Protein 4BFC (pdb70)

Foldseek 3Di:
DVVLLVVLVVQCVVQVLPQAAEEEEEQADPPLLLFQCLLCVVVCVVPLSYAYEYHHNDLVCLVVSVVSCVVSVFAEDEVVVVDGQHSRHRYYYDNDPDNRLNSLLNHQAYEWYLAQDVVGATDDPLSSLVSLHAYEYEHRNNVCVVVVVLLVVLLQHHYDPGSNRVNVVSVVSVVCVPVSVVNSVSSVVSVPD

Radius of gyration: 15.36 Å; Cα contacts (8 Å, |Δi|>4): 371; chains: 1; bounding box: 33×44×35 Å

Sequence (193 aa):
HMAFIKQAAQLHQQWYLENNRQQVVTIASTHAPEEQQILEALAPYLNSDRRKLVCIVVPRHPERFDEVFEICQNLNLITHRRSMMGQSIHASTQVYLADSMGELWLWYALSQQVCFVGGSLNEPGGGHNILEPMMVLNVPTVVGPRYFNFQTIVDEFIDENAVLIAQDAQQVVDDIWLACLAEPEATEQLVAQAHKVLQR

Structure (mmCIF, N/CA/C/O backbone):
data_4BFC
#
_entry.id   4BFC
#
_cell.length_a   110.370
_cell.length_b   110.370
_cell.length_c   70.340
_cell.angle_alpha   90.00
_cell.angle_beta   90.00
_cell.angle_gamma   120.00
#
_symmetry.space_group_name_H-M   'H 3'
#
loop_
_entity.id
_entity.type
_entity.pdbx_description
1 polymer '3-DEOXY-D-MANNO-OCTULOSONIC-ACID TRANSFERASE'
2 non-polymer 'SULFATE ION'
3 non-polymer BETA-MERCAPTOETHANOL
4 water water
#
loop_
_atom_site.group_PDB
_atom_site.id
_atom_site.type_symbol
_atom_site.label_atom_id
_atom_site.label_alt_id
_atom_site.label_comp_id
_atom_site.label_asym_id
_atom_site.label_entity_id
_atom_site.label_seq_id
_atom_site.pdbx_PDB_ins_code
_atom_site.Cartn_x
_atom_site.Cartn_y
_atom_site.Cartn_z
_atom_site.occupancy
_atom_site.B_iso_or_equiv
_atom_site.auth_seq_id
_atom_site.auth_comp_id
_atom_site.auth_asym_id
_atom_site.auth_atom_id
_atom_site.pdbx_PDB_model_num
ATOM 1 N N . HIS A 1 23 ? -13.093 -10.294 -5.085 1.00 57.80 218 HIS A N 1
ATOM 2 C CA . HIS A 1 23 ? -13.880 -10.748 -6.264 1.00 59.29 218 HIS A CA 1
ATOM 3 C C . HIS A 1 23 ? -15.312 -11.036 -5.855 1.00 61.67 218 HIS A C 1
ATOM 4 O O . HIS A 1 23 ? -16.252 -10.479 -6.444 1.00 63.91 218 HIS A O 1
ATOM 6 N N . MET A 1 24 ? -15.470 -11.914 -4.860 1.00 61.34 219 MET A N 1
ATOM 7 C CA . MET A 1 24 ? -16.789 -12.289 -4.341 1.00 57.83 219 MET A CA 1
ATOM 8 C C . MET A 1 24 ? -17.461 -11.130 -3.588 1.00 55.60 219 MET A C 1
ATOM 9 O O . MET A 1 24 ? -18.705 -11.036 -3.544 1.00 52.00 219 MET A O 1
ATOM 11 N N . ALA A 1 25 ? -16.630 -10.240 -3.034 1.00 51.82 220 ALA A N 1
ATOM 12 C CA . ALA A 1 25 ? -17.094 -8.992 -2.413 1.00 50.06 220 ALA A CA 1
ATOM 13 C C . ALA A 1 25 ? -17.841 -8.129 -3.433 1.00 48.57 220 ALA A C 1
ATOM 14 O O . ALA A 1 25 ? -18.808 -7.455 -3.087 1.00 42.96 220 ALA A O 1
ATOM 16 N N . PHE A 1 26 ? -17.386 -8.175 -4.687 1.00 49.09 221 PHE A N 1
ATOM 17 C CA . PHE A 1 26 ? -17.996 -7.412 -5.788 1.00 48.34 221 PHE A CA 1
ATOM 18 C C . PHE A 1 26 ? -19.374 -7.964 -6.162 1.00 48.49 221 PHE A C 1
ATOM 19 O O . PHE A 1 26 ? -20.312 -7.206 -6.463 1.00 39.54 221 PHE A O 1
ATOM 27 N N . ILE A 1 27 ? -19.485 -9.289 -6.126 1.00 46.01 222 ILE A N 1
ATOM 28 C CA . ILE A 1 27 ? -20.750 -9.988 -6.345 1.00 50.09 222 ILE A CA 1
ATOM 29 C C . ILE A 1 27 ? -21.837 -9.548 -5.339 1.00 49.33 222 ILE A C 1
ATOM 30 O O . ILE A 1 27 ? -22.963 -9.270 -5.746 1.00 47.69 222 ILE A O 1
ATOM 35 N N . LYS A 1 28 ? -21.506 -9.448 -4.052 1.00 46.67 223 LYS A N 1
ATOM 36 C CA . LYS A 1 28 ? -22.490 -9.007 -3.053 1.00 45.66 223 LYS A CA 1
ATOM 37 C C . LYS A 1 28 ? -22.719 -7.482 -3.047 1.00 42.53 223 LYS A C 1
ATOM 38 O O . LYS A 1 28 ? -23.811 -6.978 -2.694 1.00 41.44 223 LYS A O 1
ATOM 44 N N . GLN A 1 29 ? -21.698 -6.720 -3.408 1.00 40.83 224 GLN A N 1
ATOM 45 C CA . GLN A 1 29 ? -21.935 -5.303 -3.578 1.00 36.16 224 GLN A CA 1
ATOM 46 C C . GLN A 1 29 ? -22.909 -5.088 -4.758 1.00 33.17 224 GLN A C 1
ATOM 47 O O . GLN A 1 29 ? -23.755 -4.199 -4.715 1.00 32.66 224 GLN A O 1
ATOM 53 N N . ALA A 1 30 ? -22.762 -5.890 -5.815 1.00 35.03 225 ALA A N 1
ATOM 54 C CA . ALA A 1 30 ? -23.657 -5.829 -6.978 1.00 33.18 225 ALA A CA 1
ATOM 55 C C . ALA A 1 30 ? -25.117 -6.107 -6.587 1.00 33.92 225 ALA A C 1
ATOM 56 O O . ALA A 1 30 ? -26.036 -5.467 -7.101 1.00 33.63 225 ALA A O 1
ATOM 58 N N . ALA A 1 31 ? -25.321 -7.082 -5.699 1.00 37.83 226 ALA A N 1
ATOM 59 C CA . ALA A 1 31 ? -26.649 -7.342 -5.152 1.00 38.59 226 ALA A CA 1
ATOM 60 C C . ALA A 1 31 ? -27.219 -6.139 -4.370 1.00 40.21 226 ALA A C 1
ATOM 61 O O . ALA A 1 31 ? -28.399 -5.811 -4.531 1.00 40.69 226 ALA A O 1
ATOM 63 N N . GLN A 1 32 ? -26.391 -5.438 -3.597 1.00 41.49 227 GLN A N 1
ATOM 64 C CA . GLN A 1 32 ? -26.826 -4.233 -2.872 1.00 39.61 227 GLN A CA 1
ATOM 65 C C . GLN A 1 32 ? -27.226 -3.119 -3.833 1.00 41.35 227 GLN A C 1
ATOM 66 O O . GLN A 1 32 ? -28.248 -2.434 -3.635 1.00 39.56 227 GLN A O 1
ATOM 72 N N . LEU A 1 33 ? -26.434 -2.941 -4.888 1.00 32.05 228 LEU A N 1
ATOM 73 C CA . LEU A 1 33 ? -26.670 -1.858 -5.817 1.00 28.35 228 LEU A CA 1
ATOM 74 C C . LEU A 1 33 ? -27.846 -2.169 -6.757 1.00 26.06 228 LEU A C 1
ATOM 75 O O . LEU A 1 33 ? -28.553 -1.254 -7.158 1.00 28.41 228 LEU A O 1
ATOM 80 N N . HIS A 1 34 ? -27.999 -3.423 -7.135 1.00 26.68 229 HIS A N 1
ATOM 81 C CA . HIS A 1 34 ? -29.143 -3.862 -7.942 1.00 28.73 229 HIS A CA 1
ATOM 82 C C . HIS A 1 34 ? -30.430 -3.465 -7.258 1.00 32.34 229 HIS A C 1
ATOM 83 O O . HIS A 1 34 ?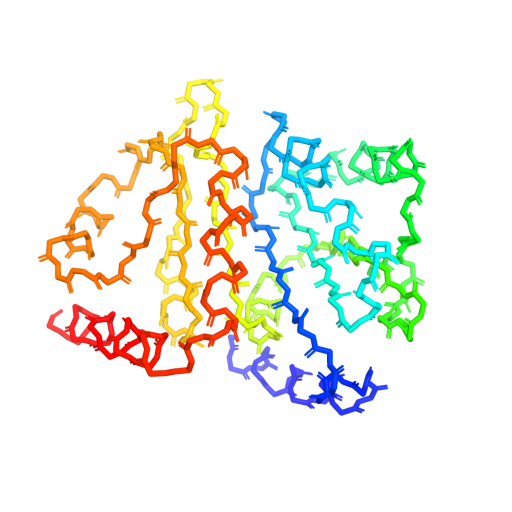 -31.403 -3.038 -7.914 1.00 31.36 229 HIS A O 1
ATOM 90 N N . GLN A 1 35 ? -30.444 -3.629 -5.941 1.00 35.46 230 GLN A N 1
ATOM 91 C CA . GLN A 1 35 ? -31.601 -3.220 -5.127 1.00 41.14 230 GLN A CA 1
ATOM 92 C C . GLN A 1 35 ? -31.754 -1.688 -4.974 1.00 40.56 230 GLN A C 1
ATOM 93 O O . GLN A 1 35 ? -32.831 -1.142 -5.222 1.00 34.31 230 GLN A O 1
ATOM 99 N N . GLN A 1 36 ? -30.693 -0.990 -4.552 1.00 36.73 231 GLN A N 1
ATOM 100 C CA . GLN A 1 36 ? -30.769 0.461 -4.323 1.00 39.65 231 GLN A CA 1
ATOM 101 C C . GLN A 1 36 ? -30.972 1.311 -5.554 1.00 36.93 231 GLN A C 1
ATOM 102 O O . GLN A 1 36 ? -31.402 2.465 -5.458 1.00 40.36 231 GLN A O 1
ATOM 108 N N . TRP A 1 37 ? -30.571 0.775 -6.713 1.00 31.05 232 TRP A N 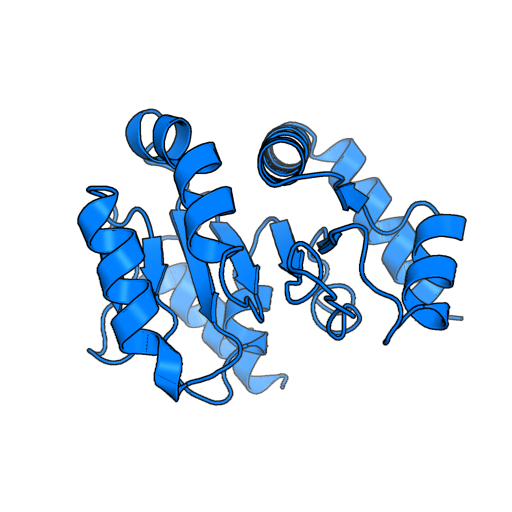1
ATOM 109 C CA . TRP A 1 37 ? -30.687 1.509 -7.934 1.00 26.11 232 TRP A CA 1
ATOM 110 C C . TRP A 1 37 ? -31.879 1.024 -8.731 1.00 24.18 232 TRP A C 1
ATOM 111 O O . TRP A 1 37 ? -32.096 1.515 -9.842 1.00 25.68 232 TRP A O 1
ATOM 122 N N . TYR A 1 38 ? -32.686 0.120 -8.137 1.00 24.58 233 TYR A N 1
ATOM 123 C CA . TYR A 1 38 ? -33.911 -0.401 -8.759 1.00 25.46 233 TYR A CA 1
ATOM 124 C C . TYR A 1 38 ? -33.634 -0.925 -10.200 1.00 26.23 233 TYR A C 1
ATOM 125 O O . TYR A 1 38 ? -34.336 -0.605 -11.156 1.00 29.38 233 TYR A O 1
ATOM 134 N N . LEU A 1 39 ? -32.582 -1.733 -10.353 1.00 24.01 234 LEU A N 1
ATOM 135 C CA . LEU A 1 39 ? -32.207 -2.225 -11.683 1.00 25.82 234 LEU A CA 1
ATOM 136 C C . LEU A 1 39 ? -33.074 -3.380 -12.184 1.00 28.70 234 LEU A C 1
ATOM 137 O O . LEU A 1 39 ? -32.897 -3.802 -13.331 1.00 29.06 234 LEU A O 1
ATOM 142 N N . GLU A 1 40 ? -33.998 -3.866 -11.346 1.00 29.63 235 GLU A N 1
ATOM 143 C CA . GLU A 1 40 ? -34.871 -5.005 -11.704 1.00 31.66 235 GLU A CA 1
ATOM 144 C C . GLU A 1 40 ? -35.635 -4.708 -13.006 1.00 30.76 235 GLU A C 1
ATOM 145 O O . GLU A 1 40 ? -35.788 -5.584 -13.855 1.00 39.08 235 GLU A O 1
ATOM 151 N N . ASN A 1 41 ? -36.030 -3.448 -13.215 1.00 29.80 236 ASN A N 1
ATOM 152 C CA A ASN A 1 41 ? -36.715 -3.109 -14.463 0.50 31.79 236 ASN A CA 1
ATOM 153 C CA B ASN A 1 41 ? -36.732 -3.069 -14.429 0.50 32.58 236 ASN A CA 1
ATOM 154 C C . ASN A 1 41 ? -35.877 -2.242 -15.399 1.00 32.33 236 ASN A C 1
ATOM 155 O O . ASN A 1 41 ? -36.405 -1.400 -16.151 1.00 37.71 236 ASN A O 1
ATOM 164 N N . ARG A 1 42 ? -34.552 -2.428 -15.359 1.00 23.59 237 ARG A N 1
ATOM 165 C CA . ARG A 1 42 ? -33.703 -1.821 -16.343 1.00 24.15 237 ARG A CA 1
ATOM 166 C C . ARG A 1 42 ? -33.042 -2.994 -17.092 1.00 20.37 237 ARG A C 1
ATOM 167 O O . ARG A 1 42 ? -32.948 -4.145 -16.542 1.00 23.57 237 ARG A O 1
ATOM 175 N N . GLN A 1 43 ? -32.688 -2.718 -18.331 1.00 19.96 238 GLN A N 1
ATOM 176 C CA A GLN A 1 43 ? -31.829 -3.652 -19.100 0.70 18.16 238 GLN A CA 1
ATOM 177 C CA B GLN A 1 43 ? -31.850 -3.607 -19.145 0.30 19.72 238 GLN A CA 1
ATOM 178 C C . GLN A 1 43 ? -30.443 -3.007 -19.192 1.00 19.11 238 GLN A C 1
ATOM 179 O O . GLN A 1 43 ? -30.265 -1.996 -19.865 1.00 20.25 238 GLN A O 1
ATOM 190 N N . VAL A 1 44 ? -29.494 -3.645 -18.480 1.00 21.14 239 VAL A N 1
ATOM 191 C CA . VAL A 1 44 ? -28.131 -3.073 -18.358 1.00 18.57 239 VAL A CA 1
ATOM 192 C C . VAL A 1 44 ? -27.198 -3.697 -19.408 1.00 18.06 239 VAL A C 1
ATOM 193 O O . VAL A 1 44 ? -27.022 -4.955 -19.411 1.00 19.08 239 VAL A O 1
ATOM 197 N N . VAL A 1 45 ? -26.693 -2.834 -20.288 1.00 16.76 240 VAL A N 1
ATOM 198 C CA . VAL A 1 45 ? -25.740 -3.255 -21.345 1.00 18.33 240 VAL A CA 1
ATOM 199 C C . VAL A 1 45 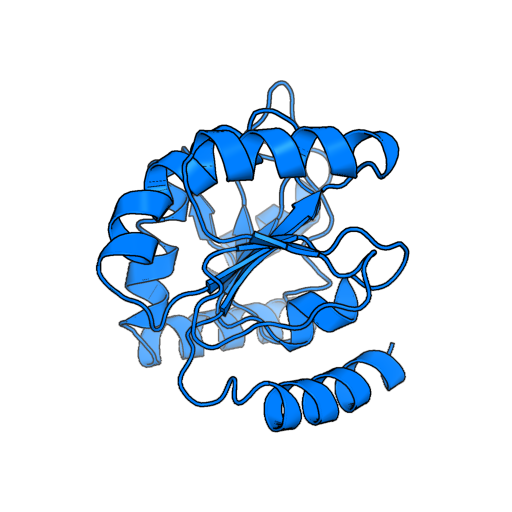? -24.401 -2.588 -21.017 1.00 17.24 240 VAL A C 1
ATOM 200 O O . VAL A 1 45 ? -24.396 -1.365 -20.744 1.00 20.27 240 VAL A O 1
ATOM 204 N N . THR A 1 46 ? -23.315 -3.353 -21.135 1.00 17.79 241 THR A N 1
ATOM 205 C CA . THR A 1 46 ? -22.031 -2.771 -20.672 1.00 18.52 241 THR A CA 1
ATOM 206 C C . THR A 1 46 ? -20.958 -2.798 -21.769 1.00 17.38 241 THR A C 1
ATOM 207 O O . THR A 1 46 ? -20.761 -3.885 -22.430 1.00 18.75 241 THR A O 1
ATOM 211 N N . ILE A 1 47 ? -20.238 -1.708 -22.003 1.00 16.43 242 ILE A N 1
ATOM 212 C CA . ILE A 1 47 ? -19.090 -1.744 -22.860 1.00 15.53 242 ILE A CA 1
ATOM 213 C C . ILE A 1 47 ? -17.857 -1.610 -21.933 1.00 16.08 242 ILE A C 1
ATOM 214 O O . ILE A 1 47 ? -17.728 -0.636 -21.191 1.00 17.96 242 ILE A O 1
ATOM 219 N N . ALA A 1 48 ? -17.042 -2.633 -21.976 1.00 16.48 243 ALA A N 1
ATOM 220 C CA . ALA A 1 48 ? -15.995 -2.830 -20.939 1.00 16.34 243 ALA A CA 1
ATOM 221 C C . ALA A 1 48 ? -14.635 -2.812 -21.547 1.00 17.37 243 ALA A C 1
ATOM 222 O O . ALA A 1 48 ? -14.406 -3.367 -22.626 1.00 16.52 243 ALA A O 1
ATOM 224 N N . SER A 1 49 ? -13.698 -2.177 -20.826 1.00 16.88 244 SER A N 1
ATOM 225 C CA . SER A 1 49 ? -12.306 -2.076 -21.328 1.00 15.72 244 SER A CA 1
ATOM 226 C C . SER A 1 49 ? -12.194 -1.470 -22.733 1.00 16.41 244 SER A C 1
ATOM 227 O O . SER A 1 49 ? -11.466 -1.972 -23.600 1.00 17.45 244 SER A O 1
ATOM 230 N N . THR A 1 50 ? -12.909 -0.384 -22.946 1.00 14.88 245 THR A N 1
ATOM 231 C CA . THR A 1 50 ? -13.013 0.238 -24.251 1.00 17.36 245 THR A CA 1
ATOM 232 C C . THR A 1 50 ? -11.821 1.139 -24.528 1.00 17.88 245 THR A C 1
ATOM 233 O O . THR A 1 50 ? -11.170 1.694 -23.621 1.00 18.77 245 THR A O 1
ATOM 237 N N . HIS A 1 51 ? -11.545 1.269 -25.825 1.00 15.52 246 HIS A N 1
ATOM 238 C CA . HIS A 1 51 ? -10.585 2.206 -26.440 1.00 18.02 246 HIS A CA 1
ATOM 239 C C . HIS A 1 51 ? -11.268 3.068 -27.469 1.00 18.65 246 HIS A C 1
ATOM 240 O O . HIS A 1 51 ? -12.296 2.628 -28.031 1.00 20.18 246 HIS A O 1
ATOM 247 N N . ALA A 1 52 ? -10.678 4.234 -27.811 1.00 19.95 247 ALA A N 1
ATOM 248 C CA . ALA A 1 52 ? -11.187 5.075 -28.913 1.00 21.38 247 ALA A CA 1
ATOM 249 C C . ALA A 1 52 ? -11.034 4.244 -30.196 1.00 22.03 247 ALA A C 1
ATOM 250 O O . ALA A 1 52 ? -10.008 3.583 -30.395 1.00 21.88 247 ALA A O 1
ATOM 252 N N . PRO A 1 53 ? -12.020 4.271 -31.095 1.00 22.37 248 PRO A N 1
ATOM 253 C CA . PRO A 1 53 ? -13.269 5.081 -31.170 1.00 21.48 248 PRO A CA 1
ATOM 254 C C . PRO A 1 53 ? -14.488 4.234 -30.753 1.00 20.32 248 PRO A C 1
ATOM 255 O O . PRO A 1 53 ? -15.643 4.548 -31.105 1.00 21.28 248 PRO A O 1
ATOM 259 N N . GLU A 1 54 ? -14.253 3.205 -29.969 1.00 17.20 249 GLU A N 1
ATOM 260 C CA . GLU A 1 54 ? -15.329 2.225 -29.597 1.00 19.81 249 GLU A CA 1
ATOM 261 C C . GLU A 1 54 ? -16.486 2.902 -28.817 1.00 19.70 249 GLU A C 1
ATOM 262 O O . GLU A 1 54 ? -17.642 2.542 -29.054 1.00 21.00 249 GLU A O 1
ATOM 268 N N . GLU A 1 55 ? -16.194 3.778 -27.834 1.00 18.73 250 GLU A N 1
ATOM 269 C CA . GLU A 1 55 ? -17.246 4.469 -27.085 1.00 20.66 250 GLU A CA 1
ATOM 270 C C . GLU A 1 55 ? -18.105 5.321 -28.035 1.00 20.13 250 GLU A C 1
ATOM 271 O O . GLU A 1 55 ? -19.353 5.158 -27.987 1.00 21.25 250 GLU A O 1
ATOM 277 N N . GLN A 1 56 ? -17.463 6.176 -28.839 1.00 22.56 251 GLN A N 1
ATOM 278 C CA . GLN A 1 56 ? -18.170 6.990 -29.828 1.00 23.31 251 GLN A CA 1
ATOM 279 C C . GLN A 1 56 ? -19.058 6.075 -30.711 1.00 25.42 251 GLN A C 1
ATOM 280 O O . GLN A 1 56 ? -20.293 6.351 -30.852 1.00 23.65 251 GLN A O 1
ATOM 286 N N . GLN A 1 57 ? -18.455 5.034 -31.306 1.00 24.83 252 GLN A N 1
ATOM 287 C CA . GLN A 1 57 ? -19.158 4.219 -32.322 1.00 24.22 252 GLN A CA 1
ATOM 288 C C . GLN A 1 57 ? -20.312 3.435 -31.757 1.00 22.88 252 GLN A C 1
ATOM 289 O O . GLN A 1 57 ? -21.424 3.413 -32.358 1.00 24.83 252 GLN A O 1
ATOM 295 N N . ILE A 1 58 ? -20.110 2.768 -30.626 1.00 22.66 253 ILE A N 1
ATOM 296 C CA . ILE A 1 58 ? -21.182 1.981 -30.001 1.00 21.21 253 ILE A CA 1
ATOM 297 C C . ILE A 1 58 ? -22.269 2.896 -29.401 1.00 22.95 253 ILE A C 1
ATOM 298 O O . ILE A 1 58 ? -23.469 2.625 -29.599 1.00 23.44 253 ILE A O 1
ATOM 303 N N . LEU A 1 59 ? -21.894 3.938 -28.643 1.00 21.62 254 LEU A N 1
ATOM 304 C CA . LEU A 1 59 ? -22.911 4.856 -28.099 1.00 22.35 254 LEU A CA 1
ATOM 305 C C . LEU A 1 59 ? -23.735 5.528 -29.213 1.00 25.36 254 LEU A C 1
ATOM 306 O O . LEU A 1 59 ? -24.960 5.688 -29.018 1.00 26.15 254 LEU A O 1
ATOM 311 N N . GLU A 1 60 ? -23.108 5.852 -30.339 1.00 25.25 255 GLU A N 1
ATOM 312 C CA . GLU A 1 60 ? -23.851 6.474 -31.502 1.00 29.78 255 GLU A CA 1
ATOM 313 C C . GLU A 1 60 ? -24.915 5.523 -32.028 1.00 29.25 255 GLU A C 1
ATOM 314 O O . GLU A 1 60 ? -26.074 5.963 -32.292 1.00 30.88 255 GLU A O 1
ATOM 320 N N . ALA A 1 61 ? -24.544 4.246 -32.172 1.00 25.99 256 ALA A N 1
ATOM 321 C CA . ALA A 1 61 ? -25.410 3.164 -32.676 1.00 26.45 256 ALA A CA 1
ATOM 322 C C . ALA A 1 61 ? -26.546 2.911 -31.674 1.00 27.13 256 ALA A C 1
ATOM 323 O O . ALA A 1 61 ? -27.725 2.645 -32.063 1.00 27.69 256 ALA A O 1
ATOM 325 N N . LEU A 1 62 ? -26.228 3.040 -30.384 1.00 24.51 257 LEU A N 1
ATOM 326 C CA . LEU A 1 62 ? -27.186 2.719 -29.339 1.00 24.48 257 LEU A CA 1
ATOM 327 C C . LEU A 1 62 ? -28.125 3.899 -28.974 1.00 24.76 257 LEU A C 1
ATOM 328 O O . LEU A 1 62 ? -29.201 3.647 -28.465 1.00 24.19 257 LEU A O 1
ATOM 333 N N . ALA A 1 63 ? -27.713 5.139 -29.220 1.00 25.10 258 ALA A N 1
ATOM 334 C CA . ALA A 1 63 ? -28.422 6.327 -28.724 1.00 25.09 258 ALA A CA 1
ATOM 335 C C . ALA A 1 63 ? -29.920 6.347 -29.143 1.00 24.76 258 ALA A C 1
ATOM 336 O O . ALA A 1 63 ? -30.723 6.646 -28.304 1.00 25.34 258 ALA A O 1
ATOM 338 N N . PRO A 1 64 ? -30.259 5.965 -30.390 1.00 28.44 259 PRO A N 1
ATOM 339 C CA . PRO A 1 64 ? -31.723 5.958 -30.719 1.00 32.97 259 PRO A CA 1
ATOM 340 C C . PRO A 1 64 ? -32.507 5.067 -29.769 1.00 30.46 259 PRO A C 1
ATOM 341 O O . PRO A 1 64 ? -33.636 5.416 -29.384 1.00 28.51 259 PRO A O 1
ATOM 345 N N . TYR A 1 65 ? -31.956 3.909 -29.408 1.00 25.64 260 TYR A N 1
ATOM 346 C CA . TYR A 1 65 ? -32.635 3.045 -28.466 1.00 25.59 260 TYR A CA 1
ATOM 347 C C . TYR A 1 65 ? -32.666 3.562 -27.036 1.00 24.95 260 TYR A C 1
ATOM 348 O O . TYR A 1 65 ? -33.665 3.330 -26.323 1.00 25.22 260 TYR A O 1
ATOM 357 N N . LEU A 1 66 ? -31.560 4.187 -26.577 1.00 21.82 261 LEU A N 1
ATOM 358 C CA . LEU A 1 66 ? -31.527 4.755 -25.227 1.00 23.16 261 LEU A CA 1
ATOM 359 C C . LEU A 1 66 ? -32.573 5.902 -25.125 1.00 22.65 261 LEU A C 1
ATOM 360 O O . LEU A 1 66 ? -33.170 6.038 -24.075 1.00 25.76 261 LEU A O 1
ATOM 365 N N . ASN A 1 67 ? -32.752 6.645 -26.206 1.00 28.13 262 ASN A N 1
ATOM 366 C CA . ASN A 1 67 ? -33.792 7.732 -26.260 1.00 29.07 262 ASN A CA 1
ATOM 367 C C . ASN A 1 67 ? -35.223 7.173 -26.311 1.00 32.98 262 ASN A C 1
ATOM 368 O O . ASN A 1 67 ? -36.146 7.689 -25.608 1.00 34.24 262 ASN A O 1
ATOM 373 N N . SER A 1 68 ? -35.433 6.100 -27.080 1.00 31.69 263 SER A N 1
ATOM 374 C CA . SER A 1 68 ? -36.789 5.555 -27.232 1.00 32.40 263 SER A CA 1
ATOM 375 C C . SER A 1 68 ? -37.261 4.582 -26.144 1.00 34.07 263 SER A C 1
ATOM 376 O O . SER A 1 68 ? -38.453 4.487 -25.852 1.00 38.59 263 SER A O 1
ATOM 379 N N . ASP A 1 69 ? -36.318 3.891 -25.495 1.00 27.88 264 ASP A N 1
ATOM 380 C CA . ASP A 1 69 ? -36.595 2.878 -24.518 1.00 26.57 264 ASP A CA 1
ATOM 381 C C . ASP A 1 69 ? -35.792 3.222 -23.277 1.00 33.84 264 ASP A C 1
ATOM 382 O O . ASP A 1 69 ? -34.609 2.849 -23.201 1.00 29.41 264 ASP A O 1
ATOM 387 N N . ARG A 1 70 ? -36.433 3.918 -22.321 1.00 31.28 265 ARG A N 1
ATOM 388 C CA A ARG A 1 70 ? -35.838 4.393 -21.048 0.50 32.06 265 ARG A CA 1
ATOM 389 C CA B ARG A 1 70 ? -35.698 4.387 -21.148 0.50 32.51 265 ARG A CA 1
ATOM 390 C C . ARG A 1 70 ? -35.457 3.269 -20.100 1.00 30.37 265 ARG A C 1
ATOM 391 O O . ARG A 1 70 ? -34.799 3.498 -19.043 1.00 34.77 265 ARG A O 1
ATOM 406 N N . LYS A 1 71 ? -35.865 2.048 -20.425 1.00 28.64 266 LYS A N 1
ATOM 407 C CA . LYS A 1 71 ? -35.497 0.896 -19.606 1.00 27.95 266 LYS A CA 1
ATOM 408 C C . LYS A 1 71 ? -33.975 0.620 -19.794 1.00 23.61 266 LYS A C 1
ATOM 409 O O . LYS A 1 71 ? -33.335 0.060 -18.915 1.00 24.83 266 LYS A O 1
ATOM 415 N N . LEU A 1 72 ? -33.480 0.900 -20.984 1.00 22.94 267 LEU A N 1
ATOM 416 C CA . LEU A 1 72 ? -32.070 0.479 -21.296 1.00 22.06 267 LEU A CA 1
ATOM 417 C C . LEU A 1 72 ? -31.149 1.441 -20.543 1.00 24.44 267 LEU A C 1
ATOM 418 O O . LEU A 1 72 ? -31.455 2.626 -20.407 1.00 22.04 267 LEU A O 1
ATOM 423 N N . VAL A 1 73 ? -29.965 0.975 -20.169 1.00 18.15 268 VAL A N 1
ATOM 424 C CA . VAL A 1 73 ? -28.929 1.917 -19.683 1.00 18.07 268 VAL A CA 1
ATOM 425 C C . VAL A 1 73 ? -27.649 1.231 -20.045 1.00 15.49 268 VAL A C 1
ATOM 426 O O . VAL A 1 73 ? -27.555 -0.011 -19.951 1.00 17.94 268 VAL A O 1
ATOM 430 N N . CYS A 1 74 ? -26.714 2.049 -20.496 1.00 16.88 269 CYS A N 1
ATOM 431 C CA . CYS A 1 74 ? -25.353 1.511 -20.878 1.00 16.92 269 CYS A CA 1
ATOM 432 C C . CYS A 1 74 ? -24.328 1.920 -19.845 1.00 17.54 269 CYS A C 1
ATOM 433 O O . CYS A 1 74 ? -24.096 3.086 -19.647 1.00 19.65 269 CYS A O 1
ATOM 436 N N . ILE A 1 75 ? -23.671 0.923 -19.272 1.00 18.08 270 ILE A N 1
ATOM 437 C CA . ILE A 1 75 ? -22.488 1.165 -18.411 1.00 18.54 270 ILE A CA 1
ATOM 438 C C . ILE A 1 75 ? -21.246 1.241 -19.318 1.00 19.02 270 ILE A C 1
ATOM 439 O O . ILE A 1 75 ? -21.044 0.314 -20.149 1.00 18.04 270 ILE A O 1
ATOM 444 N N . VAL A 1 76 ? -20.395 2.266 -19.162 1.00 17.35 271 VAL A N 1
ATOM 445 C CA . VAL A 1 76 ? -19.164 2.425 -20.004 1.00 16.45 271 VAL A CA 1
ATOM 446 C C . VAL A 1 76 ? -17.932 2.382 -19.081 1.00 16.83 271 VAL A C 1
ATOM 447 O O . VAL A 1 76 ? -17.885 3.140 -18.123 1.00 19.77 271 VAL A O 1
ATOM 451 N N . VAL A 1 77 ? -17.006 1.455 -19.359 1.00 16.48 272 VAL A N 1
ATOM 452 C CA . VAL A 1 77 ? -15.826 1.267 -18.497 1.00 18.32 272 VAL A CA 1
ATOM 453 C C . VAL A 1 77 ? -14.582 1.430 -19.389 1.00 17.84 272 VAL A C 1
ATOM 454 O O . VAL A 1 77 ? -14.071 0.449 -19.958 1.00 19.62 272 VAL A O 1
ATOM 458 N N . PRO A 1 78 ? -14.097 2.636 -19.598 1.00 17.53 273 PRO A N 1
ATOM 459 C CA . PRO A 1 78 ? -12.942 2.806 -20.520 1.00 16.25 273 PRO A CA 1
ATOM 460 C C . PRO A 1 78 ? -11.678 2.112 -19.934 1.00 15.80 273 PRO A C 1
ATOM 461 O O . PRO A 1 78 ? -11.513 1.966 -18.657 1.00 17.86 273 PRO A O 1
ATOM 465 N N . ARG A 1 79 ? -10.851 1.531 -20.805 1.00 18.55 274 ARG A N 1
ATOM 466 C CA . ARG A 1 79 ? -9.670 0.775 -20.349 1.00 16.08 274 ARG A CA 1
ATOM 467 C C . ARG A 1 79 ? -8.669 1.652 -19.614 1.00 17.30 274 ARG A C 1
ATOM 468 O O . ARG A 1 79 ? -8.057 1.241 -18.626 1.00 17.12 274 ARG A O 1
ATOM 476 N N . HIS A 1 80 ? -8.495 2.867 -20.124 1.00 16.87 275 HIS A N 1
ATOM 477 C CA . HIS A 1 80 ? -7.468 3.751 -19.609 1.00 19.81 275 HIS A CA 1
ATOM 478 C C . HIS A 1 80 ? -8.022 4.873 -18.778 1.00 18.02 275 HIS A C 1
ATOM 479 O O . HIS A 1 80 ? -8.722 5.778 -19.283 1.00 18.35 275 HIS A O 1
ATOM 486 N N . PRO A 1 81 ? -7.662 4.902 -17.459 1.00 20.41 276 PRO A N 1
ATOM 487 C CA . PRO A 1 81 ? -8.209 6.010 -16.643 1.00 19.64 276 PRO A CA 1
ATOM 488 C C . PRO A 1 81 ? -7.987 7.457 -17.108 1.00 18.82 276 PRO A C 1
ATOM 489 O O . PRO A 1 81 ? -8.853 8.362 -16.837 1.00 18.00 276 PRO A O 1
ATOM 493 N N . GLU A 1 82 ? -6.874 7.722 -17.833 1.00 19.84 277 GLU A N 1
ATOM 494 C CA . GLU A 1 82 ? -6.585 9.062 -18.263 1.00 19.64 277 GLU A CA 1
ATOM 495 C C . GLU A 1 82 ? -7.668 9.545 -19.253 1.00 17.98 277 GLU A C 1
ATOM 496 O O . GLU A 1 82 ? -7.890 10.715 -19.367 1.00 22.00 277 GLU A O 1
ATOM 502 N N . ARG A 1 83 ? -8.396 8.572 -19.831 1.00 18.52 278 ARG A N 1
ATOM 503 C CA . ARG A 1 83 ? -9.453 8.855 -20.787 1.00 18.09 278 ARG A CA 1
ATOM 504 C C . ARG A 1 83 ? -10.831 9.036 -20.185 1.00 17.40 278 ARG A C 1
ATOM 505 O O . ARG A 1 83 ? -11.771 9.282 -20.918 1.00 19.30 278 ARG A O 1
ATOM 513 N N . PHE A 1 84 ? -11.015 8.831 -18.868 1.00 17.38 279 PHE A N 1
ATOM 514 C CA . PHE A 1 84 ? -12.365 9.033 -18.305 1.00 17.67 279 PHE A CA 1
ATOM 515 C C . PHE A 1 84 ? -13.018 10.352 -18.658 1.00 18.81 279 PHE A C 1
ATOM 516 O O . PHE A 1 84 ? -14.155 10.361 -19.071 1.00 18.40 279 PHE A O 1
ATOM 524 N N . ASP A 1 85 ? -12.360 11.525 -18.484 1.00 20.30 280 ASP A N 1
ATOM 525 C CA . ASP A 1 85 ? -12.995 12.791 -18.843 1.00 21.63 280 ASP A CA 1
ATOM 526 C C . ASP A 1 85 ? -13.276 12.893 -20.347 1.00 21.29 280 ASP A C 1
ATOM 527 O O . ASP A 1 85 ? -14.307 13.474 -20.729 1.00 23.18 280 ASP A O 1
ATOM 532 N N . GLU A 1 86 ? -12.415 12.320 -21.176 1.00 20.60 281 GLU A N 1
ATOM 533 C CA . GLU A 1 86 ? -12.623 12.247 -22.647 1.00 20.85 281 GLU A CA 1
ATOM 534 C C . GLU A 1 86 ? -13.923 11.543 -22.991 1.00 21.46 281 GLU A C 1
ATOM 535 O O . GLU A 1 86 ? -14.705 12.030 -23.812 1.00 21.34 281 GLU A O 1
ATOM 541 N N . VAL A 1 87 ? -14.139 10.397 -22.370 1.00 20.59 282 VAL A N 1
ATOM 542 C CA . VAL A 1 87 ? -15.349 9.624 -22.621 1.00 20.75 282 VAL A CA 1
ATOM 543 C C . VAL A 1 87 ? -16.591 10.358 -22.074 1.00 20.32 282 VAL A C 1
ATOM 544 O O . VAL A 1 87 ? -17.606 10.346 -22.760 1.00 23.12 282 VAL A O 1
ATOM 548 N N . PHE A 1 88 ? -16.497 11.030 -20.891 1.00 19.42 283 PHE A N 1
ATOM 549 C CA . PHE A 1 88 ? -17.590 11.865 -20.444 1.00 20.47 283 PHE A CA 1
ATOM 550 C C . PHE A 1 88 ? -17.958 12.859 -21.566 1.00 21.51 283 PHE A C 1
ATOM 551 O O . PHE A 1 88 ? -19.169 12.970 -21.911 1.00 23.51 283 PHE A O 1
ATOM 559 N N . GLU A 1 89 ? -16.971 13.529 -22.157 1.00 23.62 284 GLU A N 1
ATOM 560 C CA . GLU A 1 89 ? -17.254 14.459 -23.269 1.00 25.35 284 GLU A CA 1
ATOM 561 C C . GLU A 1 89 ? -17.935 13.831 -24.490 1.00 27.37 284 GLU A C 1
ATOM 562 O O . GLU A 1 89 ? -18.794 14.457 -25.115 1.00 29.01 284 GLU A O 1
ATOM 568 N N . ILE A 1 90 ? -17.545 12.610 -24.835 1.00 24.84 285 ILE A N 1
ATOM 569 C CA . ILE A 1 90 ? -18.184 11.825 -25.911 1.00 24.28 285 ILE A CA 1
ATOM 570 C C . ILE A 1 90 ? -19.661 11.652 -25.601 1.00 25.15 285 ILE A C 1
ATOM 571 O O . ILE A 1 90 ? -20.518 11.870 -26.475 1.00 24.76 285 ILE A O 1
ATOM 576 N N . CYS A 1 91 ? -19.962 11.267 -24.354 1.00 22.06 286 CYS A N 1
ATOM 577 C CA . CYS A 1 91 ? -21.357 11.026 -23.895 1.00 23.50 286 CYS A CA 1
ATOM 578 C C . CYS A 1 91 ? -22.166 12.316 -23.952 1.00 27.93 286 CYS A C 1
ATOM 579 O O . CYS A 1 91 ? -23.301 12.320 -24.446 1.00 29.40 286 CYS A O 1
ATOM 582 N N . GLN A 1 92 ? -21.577 13.379 -23.397 1.00 26.42 287 GLN A N 1
ATOM 583 C CA . GLN A 1 92 ? -22.202 14.713 -23.398 1.00 31.15 287 GLN A CA 1
ATOM 584 C C . GLN A 1 92 ? -22.544 15.220 -24.773 1.00 30.50 287 GLN A C 1
ATOM 585 O O . GLN A 1 92 ? -23.641 15.780 -24.948 1.00 33.29 287 GLN A O 1
ATOM 591 N N . ASN A 1 93 ? -21.649 15.032 -25.729 1.00 32.67 288 ASN A N 1
ATOM 592 C CA . ASN A 1 93 ? -21.866 15.459 -27.120 1.00 35.92 288 ASN A CA 1
ATOM 593 C C . ASN A 1 93 ? -22.924 14.675 -27.861 1.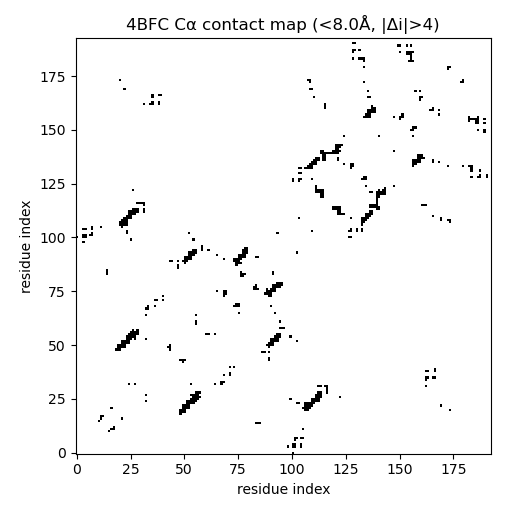00 34.28 288 ASN A C 1
ATOM 594 O O . ASN A 1 93 ? -23.508 15.149 -28.834 1.00 36.23 288 ASN A O 1
ATOM 599 N N . LEU A 1 94 ? -23.177 13.467 -27.378 1.00 27.19 289 LEU A N 1
ATOM 600 C CA . LEU A 1 94 ? -24.194 12.637 -27.956 1.00 31.53 289 LEU A CA 1
ATOM 601 C C . LEU A 1 94 ? -25.544 12.973 -27.331 1.00 31.31 289 LEU A C 1
ATOM 602 O O . LEU A 1 94 ? -26.534 12.312 -27.622 1.00 30.94 289 LEU A O 1
ATOM 607 N N . ASN A 1 95 ? -25.570 13.976 -26.461 1.00 30.76 290 ASN A N 1
ATOM 608 C CA . ASN A 1 95 ? -26.783 14.373 -25.692 1.00 33.93 290 ASN A CA 1
ATOM 609 C C . ASN A 1 95 ? -27.454 13.258 -24.888 1.00 33.60 290 ASN A C 1
ATOM 610 O O . ASN A 1 95 ? -28.683 13.124 -24.873 1.00 33.16 290 ASN A O 1
ATOM 615 N N . LEU A 1 96 ? -26.648 12.436 -24.208 1.00 29.03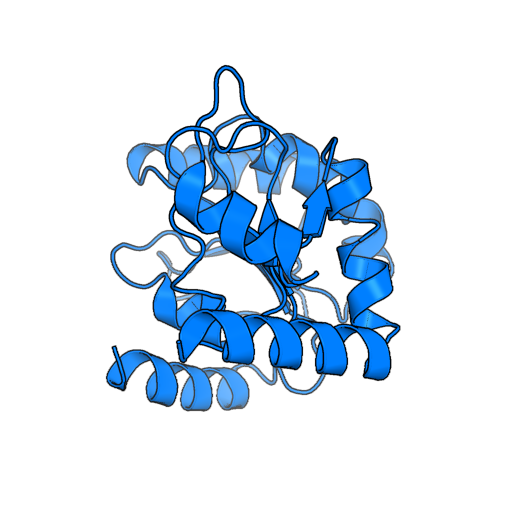 291 LEU A N 1
ATOM 616 C CA . LEU A 1 96 ? -27.179 11.338 -23.462 1.00 26.35 291 LEU A CA 1
ATOM 617 C C . LEU A 1 96 ? -27.030 11.729 -22.006 1.00 23.34 291 LEU A C 1
ATOM 618 O O . LEU A 1 96 ? -25.972 12.302 -21.642 1.00 27.65 291 LEU A O 1
ATOM 623 N N . ILE A 1 97 ? -28.026 11.445 -21.190 1.00 22.84 292 ILE A N 1
ATOM 624 C CA . ILE A 1 97 ? -27.973 11.740 -19.763 1.00 24.47 292 ILE A CA 1
ATOM 625 C C . ILE A 1 97 ? -26.940 10.794 -19.134 1.00 23.64 292 ILE A C 1
ATOM 626 O O . ILE A 1 97 ? -27.151 9.565 -19.145 1.00 23.75 292 ILE A O 1
ATOM 631 N N . THR A 1 98 ? -25.876 11.348 -18.537 1.00 21.70 293 THR A N 1
ATOM 632 C CA . THR A 1 98 ? -24.702 10.556 -18.084 1.00 22.69 293 THR A CA 1
ATOM 633 C C . THR A 1 98 ? -24.343 10.875 -16.630 1.00 23.63 293 THR A C 1
ATOM 634 O O . THR A 1 98 ? -24.210 12.066 -16.282 1.00 26.59 293 THR A O 1
ATOM 638 N N . HIS A 1 99 ? -24.309 9.848 -15.797 1.00 21.45 294 HIS A N 1
ATOM 639 C CA . HIS A 1 99 ? -23.906 9.919 -14.396 1.00 22.77 294 HIS A CA 1
ATOM 640 C C . HIS A 1 99 ? -22.609 9.200 -14.215 1.00 24.82 294 HIS A C 1
ATOM 641 O O . HIS A 1 99 ? -22.216 8.310 -15.038 1.00 23.33 294 HIS A O 1
ATOM 648 N N . ARG A 1 100 ? -21.860 9.637 -13.205 1.00 20.67 295 ARG A N 1
ATOM 649 C CA . ARG A 1 100 ? -20.434 9.207 -13.029 1.00 21.06 295 ARG A CA 1
ATOM 650 C C . ARG A 1 100 ? -20.131 8.573 -11.690 1.00 19.22 295 ARG A C 1
ATOM 651 O O . ARG A 1 100 ? -20.448 9.136 -10.621 1.00 20.94 295 ARG A O 1
ATOM 659 N N . ARG A 1 101 ? -19.553 7.378 -11.690 1.00 17.75 296 ARG A N 1
ATOM 660 C CA . ARG A 1 101 ? -19.137 6.724 -10.482 1.00 19.61 296 ARG A CA 1
ATOM 661 C C . ARG A 1 101 ? -18.167 7.649 -9.711 1.00 21.35 296 ARG A C 1
ATOM 662 O O . ARG A 1 101 ? -18.238 7.714 -8.492 1.00 24.23 296 ARG A O 1
ATOM 670 N N . SER A 1 102 ? -17.295 8.351 -10.428 1.00 21.53 297 SER A N 1
ATOM 671 C CA . SER A 1 102 ? -16.290 9.195 -9.720 1.00 23.43 297 SER A CA 1
ATOM 672 C C . SER A 1 102 ? -16.877 10.319 -8.904 1.00 26.27 297 SER A C 1
ATOM 673 O O . SER A 1 102 ? -16.153 10.883 -8.051 1.00 26.33 297 SER A O 1
ATOM 676 N N . MET A 1 103 ? -18.134 10.671 -9.206 1.00 24.97 298 MET A N 1
ATOM 677 C CA A MET A 1 103 ? -18.847 11.729 -8.463 0.50 26.19 298 MET A CA 1
ATOM 678 C CA B MET A 1 103 ? -18.873 11.742 -8.504 0.50 27.19 298 MET A CA 1
ATOM 679 C C . MET A 1 103 ? -19.819 11.159 -7.435 1.00 24.67 298 MET A C 1
ATOM 680 O O . MET A 1 103 ? -20.697 11.884 -6.895 1.00 26.41 298 MET A O 1
ATOM 689 N N . GLY A 1 104 ? -19.663 9.873 -7.137 1.00 23.85 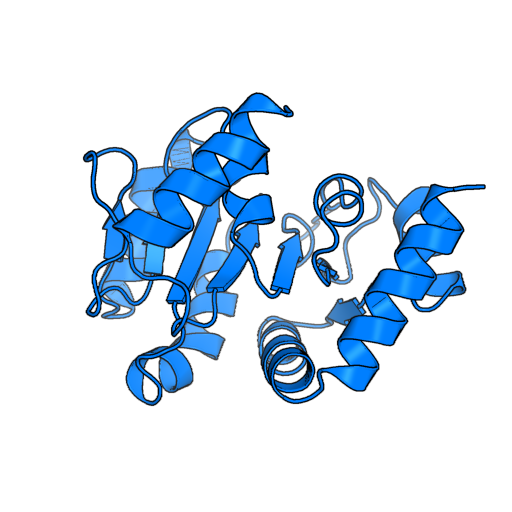299 GLY A N 1
ATOM 690 C CA . GLY A 1 104 ? -20.525 9.099 -6.216 1.00 25.85 299 GLY A CA 1
ATOM 691 C C . GLY A 1 104 ? -21.955 9.069 -6.727 1.00 26.63 299 GLY A C 1
ATOM 692 O O . GLY A 1 104 ? -22.908 8.975 -5.942 1.00 27.51 299 GLY A O 1
ATOM 693 N N . GLN A 1 105 ? -22.108 9.163 -8.042 1.00 22.08 300 GLN A N 1
ATOM 694 C CA . GLN A 1 105 ? -23.476 9.058 -8.601 1.00 23.39 300 GLN A CA 1
ATOM 695 C C . GLN A 1 105 ? -23.901 7.614 -8.786 1.00 23.91 300 GLN A C 1
ATOM 696 O O . GLN A 1 105 ? -23.084 6.665 -8.872 1.00 24.00 300 GLN A O 1
ATOM 702 N N . SER A 1 106 ? -25.222 7.478 -8.928 1.00 22.47 301 SER A N 1
ATOM 703 C CA . SER A 1 106 ? -25.867 6.197 -9.146 1.00 22.69 301 SER A CA 1
ATOM 704 C C . SER A 1 106 ? -26.585 6.171 -10.539 1.00 21.90 301 SER A C 1
ATOM 705 O O . SER A 1 106 ? -26.609 7.149 -11.297 1.00 23.29 301 SER A O 1
ATOM 708 N N . ILE A 1 107 ? -27.180 5.024 -10.872 1.00 25.33 302 ILE A N 1
ATOM 709 C CA . ILE A 1 107 ? -28.034 4.987 -12.065 1.00 27.15 302 ILE A CA 1
ATOM 710 C C . ILE A 1 107 ? -29.448 5.479 -11.673 1.00 27.76 302 ILE A C 1
ATOM 711 O O . ILE A 1 107 ? -30.069 4.826 -10.855 1.00 30.79 302 ILE A O 1
ATOM 716 N N . HIS A 1 108 ? -29.862 6.617 -12.228 1.00 34.44 303 HIS A N 1
ATOM 717 C CA . HIS A 1 108 ? -31.203 7.193 -11.928 1.00 35.98 303 HIS A CA 1
ATOM 718 C C . HIS A 1 108 ? -32.164 6.506 -12.889 1.00 34.29 303 HIS A C 1
ATOM 719 O O . HIS A 1 108 ? -31.712 6.013 -13.931 1.00 26.49 303 HIS A O 1
ATOM 726 N N . ALA A 1 109 ? -33.491 6.500 -12.640 1.00 31.43 304 ALA A N 1
ATOM 727 C CA . ALA A 1 109 ? -34.409 6.308 -13.769 1.00 29.15 304 ALA A CA 1
ATOM 728 C C . ALA A 1 109 ? -33.986 7.091 -15.050 1.00 24.98 304 ALA A C 1
ATOM 729 O O . ALA A 1 109 ? -34.174 6.565 -16.134 1.00 28.02 304 ALA A O 1
ATOM 731 N N . SER A 1 110 ? -33.493 8.337 -14.952 1.00 27.14 305 SER A N 1
ATOM 732 C CA . SER A 1 110 ? -33.162 9.167 -16.087 1.00 23.97 305 SER A CA 1
ATOM 733 C C . SER A 1 110 ? -31.849 8.844 -16.794 1.00 24.36 305 SER A C 1
ATOM 734 O O . SER A 1 110 ? -31.560 9.387 -17.854 1.00 24.07 305 SER A O 1
ATOM 737 N N . THR A 1 111 ? -31.051 8.045 -16.123 1.00 27.12 306 THR A N 1
ATOM 738 C CA . THR A 1 111 ? -29.704 7.789 -16.622 1.00 27.15 306 THR A CA 1
ATOM 739 C C . THR A 1 111 ? -29.735 6.934 -17.850 1.00 25.24 306 THR A C 1
ATOM 740 O O . THR A 1 111 ? -30.378 5.854 -17.854 1.00 27.23 306 THR A O 1
ATOM 744 N N . GLN A 1 112 ? -29.021 7.395 -18.845 1.00 22.26 307 GLN A N 1
ATOM 745 C CA . GLN A 1 112 ? -28.937 6.692 -20.141 1.00 23.50 307 GLN A CA 1
ATOM 746 C C . GLN A 1 112 ? -27.582 6.013 -20.211 1.00 22.69 307 GLN A C 1
ATOM 747 O O . GLN A 1 112 ? -27.450 4.924 -20.787 1.00 21.55 307 GLN A O 1
ATOM 753 N N . VAL A 1 113 ? -26.556 6.708 -19.702 1.00 21.43 308 VAL A N 1
ATOM 754 C CA . VAL A 1 113 ? -25.186 6.108 -19.703 1.00 20.88 308 VAL A CA 1
ATOM 755 C C . VAL A 1 113 ? -24.653 6.284 -18.279 1.00 20.71 308 VAL A C 1
ATOM 756 O O . VAL A 1 113 ? -24.742 7.374 -17.710 1.00 23.10 308 VAL A O 1
ATOM 760 N N . TYR A 1 114 ? -24.117 5.222 -17.713 1.00 19.72 309 TYR A N 1
ATOM 761 C CA . TYR A 1 114 ? -23.409 5.338 -16.488 1.00 19.09 309 TYR A CA 1
ATOM 762 C C . TYR A 1 114 ? -21.933 5.194 -16.798 1.00 18.74 309 TYR A C 1
ATOM 763 O O . TYR A 1 114 ? -21.496 4.107 -17.206 1.00 21.10 309 TYR A O 1
ATOM 772 N N . LEU A 1 115 ? -21.199 6.295 -16.636 1.00 18.79 310 LEU A N 1
ATOM 773 C CA . LEU A 1 115 ? -19.735 6.216 -16.816 1.00 18.79 310 LEU A CA 1
ATOM 774 C C . LEU A 1 115 ? -19.093 5.688 -15.535 1.00 18.25 310 LEU A C 1
ATOM 775 O O . LEU A 1 115 ? -19.096 6.361 -14.451 1.00 19.02 310 LEU A O 1
ATOM 780 N N . ALA A 1 116 ? -18.584 4.465 -15.615 1.00 17.80 311 ALA A N 1
ATOM 781 C CA . ALA A 1 116 ? -17.945 3.815 -14.492 1.00 17.37 311 ALA A CA 1
ATOM 782 C C . ALA A 1 116 ? -16.448 4.175 -14.417 1.00 17.08 311 ALA A C 1
ATOM 783 O O . ALA A 1 116 ? -15.520 3.358 -14.670 1.00 18.79 311 ALA A O 1
ATOM 785 N N . ASP A 1 117 ? -16.220 5.426 -14.111 1.00 18.37 312 ASP A N 1
ATOM 786 C CA . ASP A 1 117 ? -14.894 6.068 -14.142 1.00 17.96 312 ASP A CA 1
ATOM 787 C C . ASP A 1 117 ? -14.214 5.923 -12.781 1.00 21.01 312 ASP A C 1
ATOM 788 O O . ASP A 1 117 ? -13.947 6.965 -12.093 1.00 26.36 312 ASP A O 1
ATOM 793 N N . SER A 1 118 ? -13.858 4.684 -12.469 1.00 24.29 313 SER A N 1
ATOM 794 C CA . SER A 1 118 ? -13.168 4.342 -11.229 1.00 25.62 313 SER A CA 1
ATOM 795 C C . SER A 1 118 ? -12.174 3.212 -11.476 1.00 26.67 313 SER A C 1
ATOM 796 O O . SER A 1 118 ? -12.176 2.595 -12.514 1.00 26.54 313 SER A O 1
ATOM 799 N N . MET A 1 119 ? -11.298 2.909 -10.510 1.00 30.45 314 MET A N 1
ATOM 800 C CA . MET A 1 119 ? -10.313 1.884 -10.749 1.00 30.58 314 MET A CA 1
ATOM 801 C C . MET A 1 119 ? -10.670 0.618 -9.962 1.00 25.91 314 MET A C 1
ATOM 802 O O . MET A 1 119 ? -11.207 0.689 -8.841 1.00 27.37 314 MET A O 1
ATOM 807 N N . GLY A 1 120 ? -10.556 -0.548 -10.584 1.00 29.51 315 GLY A N 1
ATOM 808 C CA . GLY A 1 120 ? -10.624 -1.813 -9.877 1.00 29.44 315 GLY A CA 1
ATOM 809 C C . GLY A 1 120 ? -12.007 -2.420 -9.705 1.00 26.30 315 GLY A C 1
ATOM 810 O O . GLY A 1 120 ? -12.184 -3.346 -8.921 1.00 30.80 315 GLY A O 1
ATOM 811 N N . GLU A 1 121 ? -12.997 -1.883 -10.422 1.00 26.64 316 GLU A N 1
ATOM 812 C CA . GLU A 1 121 ? -14.370 -2.291 -10.182 1.00 25.16 316 GLU A CA 1
ATOM 813 C C . GLU A 1 121 ? -15.060 -2.961 -11.375 1.00 27.62 316 GLU A C 1
ATOM 814 O O . GLU A 1 121 ? -16.262 -3.251 -11.329 1.00 25.64 316 GLU A O 1
ATOM 820 N N . LEU A 1 122 ? -14.279 -3.305 -12.407 1.00 25.65 317 LEU A N 1
ATOM 821 C CA . LEU A 1 122 ? -14.833 -4.033 -13.559 1.00 28.45 317 LEU A CA 1
ATOM 822 C C . LEU A 1 122 ? -15.760 -5.224 -13.207 1.00 27.37 317 LEU A C 1
ATOM 823 O O . LEU A 1 122 ? -16.840 -5.404 -13.856 1.00 25.97 317 LEU A O 1
ATOM 828 N N . TRP A 1 123 ? -15.406 -6.063 -12.201 1.00 24.85 318 TRP A N 1
ATOM 829 C CA . TRP A 1 123 ? -16.228 -7.182 -11.759 1.00 28.49 318 TRP A CA 1
ATOM 830 C C . TRP A 1 123 ? -17.596 -6.740 -11.280 1.00 24.39 318 TRP A C 1
ATOM 831 O O . TRP A 1 123 ? -18.571 -7.388 -11.554 1.00 22.84 318 TRP A O 1
ATOM 842 N N . LEU A 1 124 ? -17.652 -5.620 -10.561 1.00 24.90 319 LEU A N 1
ATOM 843 C CA . LEU A 1 124 ? -18.946 -5.128 -10.116 1.00 22.68 319 LEU A CA 1
ATOM 844 C C . LEU A 1 124 ? -19.881 -4.876 -11.329 1.00 23.26 319 LEU A C 1
ATOM 845 O O . LEU A 1 124 ? -21.048 -5.282 -11.274 1.00 22.75 319 LEU A O 1
ATOM 850 N N . TRP A 1 125 ? -19.363 -4.164 -12.340 1.00 21.35 320 TRP A N 1
ATOM 851 C CA . TRP A 1 125 ? -20.178 -3.785 -13.528 1.00 21.56 320 TRP A CA 1
ATOM 852 C C . TRP A 1 125 ? -20.588 -5.020 -14.284 1.00 20.87 320 TRP A C 1
ATOM 853 O O . TRP A 1 125 ? -21.744 -5.160 -14.622 1.00 21.70 320 TRP A O 1
ATOM 864 N N . TYR A 1 126 ? -19.646 -5.922 -14.580 1.00 21.02 321 TYR A N 1
ATOM 865 C CA . TYR A 1 126 ? -20.107 -7.212 -15.213 1.00 22.27 321 TYR A CA 1
ATOM 866 C C . TYR A 1 126 ? -21.205 -7.927 -14.382 1.00 23.95 321 TYR A C 1
ATOM 867 O O . TYR A 1 126 ? -22.162 -8.442 -14.916 1.00 22.91 321 TYR A O 1
ATOM 876 N N . ALA A 1 127 ? -21.084 -7.918 -13.053 1.00 22.48 322 ALA A N 1
ATOM 877 C CA . ALA A 1 127 ? -22.080 -8.599 -12.214 1.00 23.77 322 ALA A CA 1
ATOM 878 C C . ALA A 1 127 ? -23.474 -7.906 -12.289 1.00 24.84 322 ALA A C 1
ATOM 879 O O . ALA A 1 127 ? -24.498 -8.495 -11.931 1.00 29.04 322 ALA A O 1
ATOM 881 N N . LEU A 1 128 ? -23.495 -6.674 -12.759 1.00 21.23 323 LEU A N 1
ATOM 882 C CA . LEU A 1 128 ? -24.752 -5.920 -12.934 1.00 21.59 323 LEU A CA 1
ATOM 883 C C . LEU A 1 128 ? -25.316 -6.002 -14.363 1.00 24.60 323 LEU A C 1
ATOM 884 O O . LEU A 1 128 ? -26.420 -5.468 -14.654 1.00 23.05 323 LEU A O 1
ATOM 889 N N . SER A 1 129 ? -24.575 -6.639 -15.281 1.00 21.40 324 SER A N 1
ATOM 890 C CA . SER A 1 129 ? -24.900 -6.508 -16.694 1.00 21.01 324 SER A CA 1
ATOM 891 C C . SER A 1 129 ? -25.832 -7.665 -17.170 1.00 18.93 324 SER A C 1
ATOM 892 O O . SER A 1 129 ? -25.684 -8.849 -16.727 1.00 21.05 324 SER A O 1
ATOM 895 N N . GLN A 1 130 ? -26.709 -7.326 -18.119 1.00 21.75 325 GLN A N 1
ATOM 896 C CA A GLN A 1 130 ? -27.497 -8.316 -18.875 0.70 19.53 325 GLN A CA 1
ATOM 897 C CA B GLN A 1 130 ? -27.465 -8.348 -18.842 0.30 21.17 325 GLN A CA 1
ATOM 898 C C . GLN A 1 130 ? -26.716 -8.852 -20.070 1.00 20.10 325 GLN A C 1
ATOM 899 O O . GLN A 1 130 ? -26.813 -10.049 -20.395 1.00 21.48 325 GLN A O 1
ATOM 910 N N . VAL A 1 131 ? -25.976 -7.947 -20.731 1.00 16.40 326 VAL A N 1
ATOM 911 C CA . VAL A 1 131 ? -25.102 -8.337 -21.826 1.00 18.43 326 VAL A CA 1
ATOM 912 C C . VAL A 1 131 ? -23.899 -7.397 -21.763 1.00 18.14 326 VAL A C 1
ATOM 913 O O . VAL A 1 131 ? -23.980 -6.281 -21.198 1.00 18.09 326 VAL A O 1
ATOM 917 N N . CYS A 1 132 ? -22.837 -7.817 -22.421 1.00 18.36 327 CYS A N 1
ATOM 918 C CA . CYS A 1 132 ? -21.678 -6.963 -22.492 1.00 17.25 327 CYS A CA 1
ATOM 919 C C . CYS A 1 132 ? -20.932 -7.062 -23.818 1.00 20.92 327 CYS A C 1
ATOM 920 O O . CYS A 1 132 ? -21.184 -7.938 -24.649 1.00 19.85 327 CYS A O 1
ATOM 923 N N . PHE A 1 133 ? -20.078 -6.078 -24.033 1.00 17.50 328 PHE A N 1
ATOM 924 C CA . PHE A 1 133 ? -19.086 -6.059 -25.085 1.00 17.36 328 PHE A CA 1
ATOM 925 C C . PHE A 1 133 ? -17.696 -5.782 -24.457 1.00 15.18 328 PHE A C 1
ATOM 926 O O . PHE A 1 133 ? -17.542 -4.847 -23.708 1.00 16.84 328 PHE A O 1
ATOM 934 N N . VAL A 1 134 ? -16.728 -6.617 -24.814 1.00 15.12 329 VAL A N 1
ATOM 935 C CA . VAL A 1 134 ? -15.333 -6.479 -24.328 1.00 16.44 329 VAL A CA 1
ATOM 936 C C . VAL A 1 134 ? -14.506 -5.812 -25.409 1.00 17.69 329 VAL A C 1
ATOM 937 O O . VAL A 1 134 ? -14.311 -6.349 -26.515 1.00 16.70 329 VAL A O 1
ATOM 941 N N . GLY A 1 135 ? -14.022 -4.627 -25.047 1.00 15.87 330 GLY A N 1
ATOM 942 C CA . GLY A 1 135 ? -13.373 -3.698 -25.990 1.00 16.30 330 GLY A CA 1
ATOM 943 C C . GLY A 1 135 ? -11.893 -3.961 -26.298 1.00 15.15 330 GLY A C 1
ATOM 944 O O . GLY A 1 135 ? -11.295 -5.039 -26.044 1.00 19.05 330 GLY A O 1
ATOM 945 N N . GLY A 1 136 ? -11.267 -2.941 -26.862 1.00 16.47 331 GLY A N 1
ATOM 946 C CA . GLY A 1 136 ? -9.952 -3.210 -27.438 1.00 17.29 331 GLY A CA 1
ATOM 947 C C . GLY A 1 136 ? -10.034 -4.068 -28.699 1.00 17.57 331 GLY A C 1
ATOM 948 O O . GLY A 1 136 ? -9.014 -4.550 -29.180 1.00 18.50 331 GLY A O 1
ATOM 949 N N . SER A 1 137 ? -11.236 -4.222 -29.267 1.00 19.88 332 SER A N 1
ATOM 950 C CA . SER A 1 137 ? -11.473 -5.285 -30.261 1.00 19.54 332 SER A CA 1
ATOM 951 C C . SER A 1 137 ? -12.146 -4.770 -31.555 1.00 21.60 332 SER A C 1
ATOM 952 O O . SER A 1 137 ? -12.126 -5.535 -32.538 1.00 23.35 332 SER A O 1
ATOM 955 N N . LEU A 1 138 ? -12.724 -3.556 -31.493 1.00 20.26 333 LEU A N 1
ATOM 956 C CA . LEU A 1 138 ? -13.180 -2.800 -32.702 1.00 22.95 333 LEU A CA 1
ATOM 957 C C . LEU A 1 138 ? -12.186 -1.750 -33.181 1.00 24.36 333 LEU A C 1
ATOM 958 O O . LEU A 1 138 ? -12.209 -1.406 -34.360 1.00 25.82 333 LEU A O 1
ATOM 963 N N . ASN A 1 139 ? -11.322 -1.203 -32.286 1.00 20.00 334 ASN A N 1
ATOM 964 C CA . ASN A 1 139 ? -10.281 -0.332 -32.741 1.00 22.79 334 ASN A CA 1
ATOM 965 C C . ASN A 1 139 ? -9.234 -1.017 -33.599 1.00 21.36 334 ASN A C 1
ATOM 966 O O . ASN A 1 139 ? -9.237 -2.247 -33.756 1.00 24.00 334 ASN A O 1
ATOM 971 N N . GLU A 1 140 ? -8.380 -0.171 -34.219 1.00 26.93 335 GLU A N 1
ATOM 972 C CA . GLU A 1 140 ? -7.250 -0.656 -35.044 1.00 29.34 335 GLU A CA 1
ATOM 973 C C . GLU A 1 140 ? -5.976 -0.185 -34.371 1.00 28.65 335 GLU A C 1
ATOM 974 O O . GLU A 1 140 ? -5.884 0.954 -33.985 1.00 33.56 335 GLU A O 1
ATOM 980 N N . PRO A 1 141 ? -5.002 -1.072 -34.255 1.00 29.02 336 PRO A N 1
ATOM 981 C CA . PRO A 1 141 ? -5.087 -2.422 -34.769 1.00 27.06 336 PRO A CA 1
ATOM 982 C C . PRO A 1 141 ? -5.879 -3.351 -33.836 1.00 22.99 336 PRO A C 1
ATOM 983 O O . PRO A 1 141 ? -6.094 -4.537 -34.173 1.00 27.14 336 PRO A O 1
ATOM 987 N N . GLY A 1 142 ? -6.320 -2.833 -32.670 1.00 24.59 337 GLY A N 1
ATOM 988 C CA . GLY A 1 142 ? -7.001 -3.674 -31.683 1.00 22.66 337 GLY A CA 1
ATOM 989 C C . GLY A 1 142 ? -6.127 -4.702 -30.983 1.00 19.74 337 GLY A C 1
ATOM 990 O O . GLY A 1 142 ? -4.875 -4.493 -30.759 1.00 23.42 337 GLY A O 1
ATOM 991 N N . GLY A 1 143 ? -6.748 -5.831 -30.662 1.00 19.28 338 GLY A N 1
ATOM 992 C CA . GLY A 1 143 ? -6.071 -6.953 -29.966 1.00 19.66 338 GLY A CA 1
ATOM 993 C C . GLY A 1 143 ? -6.873 -7.618 -28.877 1.00 19.23 338 GLY A C 1
ATOM 994 O O . GLY A 1 143 ? -6.635 -8.780 -28.557 1.00 21.35 338 GLY A O 1
ATOM 995 N N . GLY A 1 144 ? -7.771 -6.857 -28.233 1.00 19.35 339 GLY A N 1
ATOM 996 C CA . GLY A 1 144 ? -8.767 -7.454 -27.356 1.00 18.93 339 GLY A CA 1
ATOM 997 C C . GLY A 1 144 ? -8.342 -7.466 -25.903 1.00 20.11 339 GLY A C 1
ATOM 998 O O . GLY A 1 144 ? -7.198 -7.126 -25.597 1.00 21.52 339 GLY A O 1
ATOM 999 N N . HIS A 1 145 ? -9.306 -7.759 -25.055 1.00 20.31 340 HIS A N 1
ATOM 1000 C CA . HIS A 1 145 ? -9.145 -7.955 -23.608 1.00 17.94 340 HIS A CA 1
ATOM 1001 C C . HIS A 1 145 ? -9.781 -9.209 -23.128 1.00 17.64 340 HIS A C 1
ATOM 1002 O O . HIS A 1 145 ? -10.493 -9.958 -23.871 1.00 19.17 340 HIS A O 1
ATOM 1009 N N . ASN A 1 146 ? -9.545 -9.531 -21.849 1.00 18.75 341 ASN A N 1
ATOM 1010 C CA . ASN A 1 146 ? -9.899 -10.850 -21.324 1.00 21.63 341 ASN A CA 1
ATOM 1011 C C . ASN A 1 146 ? -11.386 -11.070 -21.190 1.00 25.01 341 ASN A C 1
ATOM 1012 O O . ASN A 1 146 ? -12.055 -10.559 -20.252 1.00 29.84 341 ASN A O 1
ATOM 1017 N N . ILE A 1 147 ? -11.914 -11.941 -22.040 1.00 23.35 342 ILE A N 1
ATOM 1018 C CA . ILE A 1 147 ? -13.348 -12.287 -21.948 1.00 21.53 342 ILE A CA 1
ATOM 1019 C C . ILE A 1 147 ? -13.718 -13.282 -20.848 1.00 19.49 342 ILE A C 1
ATOM 1020 O O . ILE A 1 147 ? -14.867 -13.560 -20.676 1.00 23.36 342 ILE A O 1
ATOM 1025 N N . LEU A 1 148 ? -12.753 -13.862 -20.123 1.00 23.33 343 LEU A N 1
ATOM 1026 C CA . LEU A 1 148 ? -13.092 -14.888 -19.119 1.00 22.39 343 LEU A CA 1
ATOM 1027 C C . LEU A 1 148 ? -13.888 -14.335 -17.959 1.00 22.88 343 LEU A C 1
ATOM 1028 O O . LEU A 1 148 ? -14.757 -15.018 -17.380 1.00 25.49 343 LEU A O 1
ATOM 1033 N N . GLU A 1 149 ? -13.625 -13.057 -17.620 1.00 26.70 344 GLU A N 1
ATOM 1034 C CA . GLU A 1 149 ? -14.288 -12.447 -16.483 1.00 30.32 344 GLU A CA 1
ATOM 1035 C C . GLU A 1 149 ? -15.832 -12.368 -16.666 1.00 26.37 344 GLU A C 1
ATOM 1036 O O . GLU A 1 149 ? -16.578 -12.954 -15.871 1.00 25.87 344 GLU A O 1
ATOM 1042 N N . PRO A 1 150 ? -16.324 -11.763 -17.787 1.00 24.67 345 PRO A N 1
ATOM 1043 C CA . PRO A 1 150 ? -17.793 -11.841 -17.970 1.00 24.76 345 PRO A CA 1
ATOM 1044 C C . PRO A 1 150 ? -18.366 -13.235 -18.140 1.00 25.58 345 PRO A C 1
ATOM 1045 O O . PRO A 1 150 ? -19.475 -13.479 -17.686 1.00 28.33 345 PRO A O 1
ATOM 1049 N N . MET A 1 151 ? -17.605 -14.171 -18.711 1.00 23.14 346 MET A N 1
ATOM 1050 C CA A MET A 1 151 ? -18.048 -15.544 -18.950 0.70 23.62 346 MET A CA 1
ATOM 1051 C CA B MET A 1 151 ? -18.197 -15.470 -18.927 0.30 23.63 346 MET A CA 1
ATOM 1052 C C . MET A 1 151 ? -18.333 -16.228 -17.616 1.00 23.83 346 MET A C 1
ATOM 1053 O O . MET A 1 151 ? -19.311 -16.938 -17.430 1.00 25.95 346 MET A O 1
ATOM 1062 N N . VAL A 1 152 ? -17.420 -16.003 -16.687 1.00 27.77 347 VAL A N 1
ATOM 1063 C CA . VAL A 1 152 ? -17.492 -16.640 -15.367 1.00 28.33 347 VAL A CA 1
ATOM 1064 C C . VAL A 1 152 ? -18.698 -16.079 -14.613 1.00 30.82 347 VAL A C 1
ATOM 1065 O O . VAL A 1 152 ? -19.340 -16.787 -13.859 1.00 28.60 347 VAL A O 1
ATOM 1069 N N . LEU A 1 153 ? -19.042 -14.819 -14.879 1.00 26.06 348 LEU A N 1
ATOM 1070 C CA . LEU A 1 153 ? -20.210 -14.192 -14.230 1.00 26.92 348 LEU A CA 1
ATOM 1071 C C . LEU A 1 153 ? -21.512 -14.348 -14.989 1.00 28.34 348 LEU A C 1
ATOM 1072 O O . LEU A 1 153 ? -22.543 -13.705 -14.664 1.00 28.74 348 LEU A O 1
ATOM 1077 N N . ASN A 1 154 ? -21.508 -15.249 -15.975 1.00 26.61 349 ASN A N 1
ATOM 1078 C CA . ASN A 1 154 ? -22.695 -15.626 -16.696 1.00 28.21 349 ASN A CA 1
ATOM 1079 C C . ASN A 1 154 ? -23.313 -14.527 -17.574 1.00 24.06 349 ASN A C 1
ATOM 1080 O O . ASN A 1 154 ? -24.504 -14.548 -17.879 1.00 27.35 349 ASN A O 1
ATOM 1085 N N . VAL A 1 155 ? -22.462 -13.610 -18.046 1.00 22.60 350 VAL A N 1
ATOM 1086 C CA . VAL A 1 155 ? -22.887 -12.521 -18.898 1.00 23.17 350 VAL A CA 1
ATOM 1087 C C . VAL A 1 155 ? -22.674 -12.886 -20.360 1.00 22.56 350 VAL A C 1
ATOM 1088 O O . VAL A 1 155 ? -21.549 -13.161 -20.747 1.00 22.76 350 VAL A O 1
ATOM 1092 N N . PRO A 1 156 ? -23.742 -12.869 -21.179 1.00 20.63 351 PRO A N 1
ATOM 1093 C CA . PRO A 1 156 ? -23.525 -12.993 -22.631 1.00 22.13 351 PRO A CA 1
ATOM 1094 C C . PRO A 1 156 ? -22.542 -11.943 -23.178 1.00 21.21 351 PRO A C 1
ATOM 1095 O O . PRO A 1 156 ? -22.656 -10.757 -22.856 1.00 21.00 351 PRO A O 1
ATOM 1099 N N . THR A 1 157 ? -21.531 -12.391 -23.942 1.00 20.49 352 THR A N 1
ATOM 1100 C CA . THR A 1 157 ? -20.351 -11.539 -24.276 1.00 22.32 352 THR A CA 1
ATOM 1101 C C . THR A 1 157 ? -20.141 -11.372 -25.782 1.00 22.02 352 THR A C 1
ATOM 1102 O O . THR A 1 157 ? -20.164 -12.354 -26.549 1.00 24.35 352 THR A O 1
ATOM 1106 N N . VAL A 1 158 ? -19.998 -10.136 -26.214 1.00 19.75 353 VAL A N 1
ATOM 1107 C CA . VAL A 1 158 ? -19.663 -9.809 -27.599 1.00 21.88 353 VAL A CA 1
ATOM 1108 C C . VAL A 1 158 ? -18.257 -9.248 -27.677 1.00 22.82 353 VAL A C 1
ATOM 1109 O O . VAL A 1 158 ? -17.867 -8.473 -26.799 1.00 21.03 353 VAL A O 1
ATOM 1113 N N . VAL A 1 159 ? -17.479 -9.661 -28.673 1.00 20.39 354 VAL A N 1
ATOM 1114 C CA . VAL A 1 159 ? -16.219 -9.008 -29.018 1.00 23.29 354 VAL A CA 1
ATOM 1115 C C . VAL A 1 159 ? -16.196 -8.610 -30.476 1.00 21.40 354 VAL A C 1
ATOM 1116 O O . VAL A 1 159 ? -16.944 -9.180 -31.286 1.00 22.34 354 VAL A O 1
ATOM 1120 N N . GLY A 1 160 ? -15.393 -7.599 -30.821 1.00 20.73 355 GLY A N 1
ATOM 1121 C CA . GLY A 1 160 ? -15.076 -7.248 -32.176 1.00 22.11 355 GLY A CA 1
ATOM 1122 C C . GLY A 1 160 ? -14.124 -8.271 -32.784 1.00 19.36 355 GLY A C 1
ATOM 1123 O O . GLY A 1 160 ? -13.689 -9.192 -32.109 1.00 23.75 355 GLY A O 1
ATOM 1124 N N . PRO A 1 161 ? -13.745 -8.044 -34.064 1.00 22.33 356 PRO A N 1
ATOM 1125 C CA . PRO A 1 161 ? -12.981 -9.070 -34.804 1.00 25.65 356 PRO A CA 1
ATOM 1126 C C . PRO A 1 161 ? -11.498 -9.057 -34.464 1.00 23.32 356 PRO A C 1
ATOM 1127 O O . PRO A 1 161 ? -10.801 -10.082 -34.680 1.00 24.44 356 PRO A O 1
ATOM 1131 N N . ARG A 1 162 ? -11.031 -7.919 -33.900 1.00 20.91 357 ARG A N 1
ATOM 1132 C CA . ARG A 1 162 ? -9.574 -7.787 -33.556 1.00 21.28 357 ARG A CA 1
ATOM 1133 C C . ARG A 1 162 ? -9.266 -8.205 -32.103 1.00 20.45 357 ARG A C 1
ATOM 1134 O O . ARG A 1 162 ? -9.142 -7.365 -31.205 1.00 21.30 357 ARG A O 1
ATOM 1142 N N . TYR A 1 163 ? -9.193 -9.522 -31.903 1.00 21.10 358 TYR A N 1
ATOM 1143 C CA . TYR A 1 163 ? -9.051 -10.124 -30.571 1.00 21.39 358 TYR A CA 1
ATOM 1144 C C . TYR A 1 163 ? -7.780 -10.956 -30.427 1.00 19.57 358 TYR A C 1
ATOM 1145 O O . TYR A 1 163 ? -7.703 -11.794 -29.602 1.00 17.81 358 TYR A O 1
ATOM 1154 N N . PHE A 1 164 ? -6.817 -10.695 -31.277 1.00 23.93 359 PHE A N 1
ATOM 1155 C CA . PHE A 1 164 ? -5.621 -11.582 -31.464 1.00 22.05 359 PHE A CA 1
ATOM 1156 C C . PHE A 1 164 ? -4.733 -11.716 -30.231 1.00 22.35 359 PHE A C 1
ATOM 1157 O O . PHE A 1 164 ? -4.039 -12.762 -30.053 1.00 24.70 359 PHE A O 1
ATOM 1165 N N . ASN A 1 165 ? -4.861 -10.779 -29.296 1.00 21.99 360 ASN A N 1
ATOM 1166 C CA . ASN A 1 165 ? -4.100 -10.971 -28.020 1.00 22.98 360 ASN A CA 1
ATOM 1167 C C . ASN A 1 165 ? -4.678 -12.034 -27.123 1.00 23.62 360 ASN A C 1
ATOM 1168 O O . ASN A 1 165 ? -3.981 -12.502 -26.229 1.00 19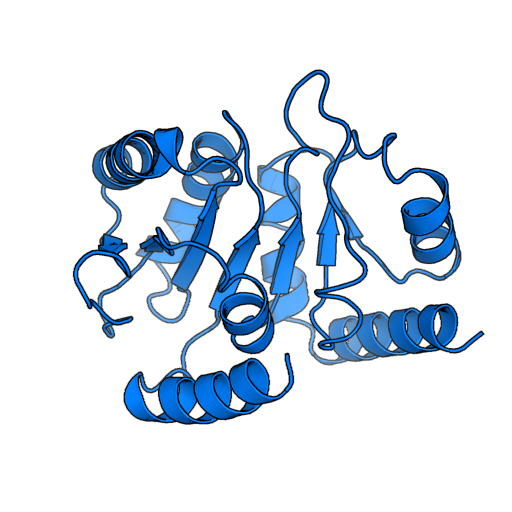.45 360 ASN A O 1
ATOM 1173 N N . PHE A 1 166 ? -5.883 -12.489 -27.459 1.00 21.17 361 PHE A N 1
ATOM 1174 C CA . PHE A 1 166 ? -6.632 -13.509 -26.734 1.00 20.89 361 PHE A CA 1
ATOM 1175 C C . PHE A 1 166 ? -7.155 -14.541 -27.765 1.00 23.45 361 PHE A C 1
ATOM 1176 O O . PHE A 1 166 ? -8.195 -15.182 -27.591 1.00 26.47 361 PHE A O 1
ATOM 1184 N N . GLN A 1 167 ? -6.376 -14.708 -28.831 1.00 23.47 362 GLN A N 1
ATOM 1185 C CA . GLN A 1 167 ? -6.807 -15.508 -29.981 1.00 26.10 362 GLN A CA 1
ATOM 1186 C C . GLN A 1 167 ? -7.203 -16.927 -29.544 1.00 24.34 362 GLN A C 1
ATOM 1187 O O . GLN A 1 167 ? -8.239 -17.425 -29.986 1.00 25.64 362 GLN A O 1
ATOM 1193 N N . THR A 1 168 ? -6.350 -17.594 -28.740 1.00 25.00 363 THR A N 1
ATOM 1194 C CA . THR A 1 168 ? -6.616 -18.974 -28.346 1.00 24.61 363 THR A CA 1
ATOM 1195 C C . THR A 1 168 ? -7.920 -19.131 -27.605 1.00 28.91 363 THR A C 1
ATOM 1196 O O . THR A 1 168 ? -8.798 -19.968 -28.008 1.00 26.46 363 THR A O 1
ATOM 1200 N N . ILE A 1 169 ? -8.055 -18.332 -26.539 1.00 23.05 364 ILE A N 1
ATOM 1201 C CA . ILE A 1 169 ? -9.239 -18.423 -25.664 1.00 25.04 364 ILE A CA 1
ATOM 1202 C C . ILE A 1 169 ? -10.497 -18.024 -26.409 1.00 25.60 364 ILE A C 1
ATOM 1203 O O . ILE A 1 169 ? -11.520 -18.733 -26.265 1.00 26.10 364 ILE A O 1
ATOM 1208 N N . VAL A 1 170 ? -10.465 -16.937 -27.174 1.00 22.97 365 VAL A N 1
ATOM 1209 C CA . VAL A 1 170 ? -11.692 -16.513 -27.913 1.00 25.54 365 VAL A CA 1
ATOM 1210 C C . VAL A 1 170 ? -12.082 -17.635 -28.904 1.00 28.31 365 VAL A C 1
ATOM 1211 O O . VAL A 1 170 ? -13.231 -18.061 -28.908 1.00 30.45 365 VAL A O 1
ATOM 1215 N N . ASP A 1 171 ? -11.121 -18.172 -29.669 1.00 28.55 366 ASP A N 1
ATOM 1216 C CA . ASP A 1 171 ? -11.446 -19.343 -30.554 1.00 31.24 366 ASP A CA 1
ATOM 1217 C C . ASP A 1 171 ? -12.012 -20.555 -29.819 1.00 28.86 366 ASP A C 1
ATOM 1218 O O . ASP A 1 171 ? -12.923 -21.202 -30.339 1.00 32.70 366 ASP A O 1
ATOM 1223 N N . GLU A 1 172 ? -11.546 -20.863 -28.623 1.00 28.00 367 GLU A N 1
ATOM 1224 C CA . GLU A 1 172 ? -12.147 -21.977 -27.864 1.00 29.80 367 GLU A CA 1
ATOM 1225 C C . GLU A 1 172 ? -13.656 -21.708 -27.640 1.00 30.90 367 GLU A C 1
ATOM 1226 O O . GLU A 1 172 ? -14.499 -22.618 -27.697 1.00 35.39 367 GLU A O 1
ATOM 1232 N N . PHE A 1 173 ? -13.992 -20.439 -27.391 1.00 27.49 368 PHE A N 1
ATOM 1233 C CA . PHE A 1 173 ? -15.371 -20.054 -27.177 1.00 25.83 368 PHE A CA 1
ATOM 1234 C C . PHE A 1 173 ? -16.198 -19.935 -28.487 1.00 27.00 368 PHE A C 1
ATOM 1235 O O . PHE A 1 173 ? -17.380 -20.292 -28.495 1.00 29.11 368 PHE A O 1
ATOM 1243 N N . ILE A 1 174 ? -15.586 -19.523 -29.594 1.00 24.09 369 ILE A N 1
ATOM 1244 C CA . ILE A 1 174 ? -16.289 -19.477 -30.870 1.00 26.92 369 ILE A CA 1
ATOM 1245 C C . ILE A 1 174 ? -16.609 -20.916 -31.295 1.00 31.32 369 ILE A C 1
ATOM 1246 O O . ILE A 1 174 ? -17.720 -21.180 -31.794 1.00 31.42 369 ILE A O 1
ATOM 1251 N N . ASP A 1 175 ? -15.672 -21.844 -31.062 1.00 30.98 370 ASP A N 1
ATOM 1252 C CA . ASP A 1 175 ? -15.864 -23.254 -31.475 1.00 34.16 370 ASP A CA 1
ATOM 1253 C C . ASP A 1 175 ? -17.022 -23.917 -30.760 1.00 35.07 370 ASP A C 1
ATOM 1254 O O . ASP A 1 175 ? -17.602 -24.849 -31.305 1.00 40.18 370 ASP A O 1
ATOM 1259 N N . GLU A 1 176 ? -17.336 -23.485 -29.541 1.00 34.47 371 GLU A N 1
ATOM 1260 C CA . GLU A 1 176 ? -18.490 -24.032 -28.805 1.00 33.00 371 GLU A CA 1
ATOM 1261 C C . GLU A 1 176 ? -19.761 -23.138 -28.812 1.00 28.85 371 GLU A C 1
ATOM 1262 O O . GLU A 1 176 ? -20.646 -23.351 -27.954 1.00 30.31 371 GLU A O 1
ATOM 1268 N N . ASN A 1 177 ? -19.811 -22.160 -29.727 1.00 29.83 372 ASN A N 1
ATOM 1269 C CA . ASN A 1 177 ? -20.908 -21.159 -29.848 1.00 29.89 372 ASN A CA 1
ATOM 1270 C C . ASN A 1 177 ? -21.177 -20.475 -28.515 1.00 30.60 372 ASN A C 1
ATOM 1271 O O . ASN A 1 177 ? -22.295 -20.389 -28.031 1.00 33.47 372 ASN A O 1
ATOM 1276 N N . ALA A 1 178 ? -20.091 -19.982 -27.917 1.00 28.46 373 ALA A N 1
ATOM 1277 C CA . ALA A 1 178 ? -20.144 -19.577 -26.540 1.00 27.01 373 ALA A CA 1
ATOM 1278 C C . ALA A 1 178 ? -19.846 -18.071 -26.369 1.00 24.65 373 ALA A C 1
ATOM 1279 O O . ALA A 1 178 ? -20.023 -17.564 -25.266 1.00 25.71 373 ALA A O 1
ATOM 1281 N N . VAL A 1 179 ? -19.530 -17.403 -27.481 1.00 24.82 374 VAL A N 1
ATOM 1282 C CA . VAL A 1 179 ? -19.172 -15.973 -27.542 1.00 23.66 374 VAL A CA 1
ATOM 1283 C C . VAL A 1 179 ? -19.644 -15.421 -28.891 1.00 26.14 374 VAL A C 1
ATOM 1284 O O . VAL A 1 179 ? -19.640 -16.134 -29.930 1.00 30.56 374 VAL A O 1
ATOM 1288 N N . LEU A 1 180 ? -20.105 -14.193 -28.887 1.00 22.95 375 LEU A N 1
ATOM 1289 C CA . LEU A 1 180 ? -20.613 -13.560 -30.074 1.00 22.43 375 LEU A CA 1
ATOM 1290 C C . LEU A 1 180 ? -19.611 -12.609 -30.692 1.00 24.68 375 LEU A C 1
ATOM 1291 O O . LEU A 1 180 ? -19.034 -11.708 -30.044 1.00 24.57 375 LEU A O 1
ATOM 1296 N N . ILE A 1 181 ? -19.355 -12.800 -31.975 1.00 25.70 376 ILE A N 1
ATOM 1297 C CA . ILE A 1 181 ? -18.462 -11.909 -32.676 1.00 23.04 376 ILE A CA 1
ATOM 1298 C C . ILE A 1 181 ? -19.175 -10.838 -33.532 1.00 26.87 376 ILE A C 1
ATOM 1299 O O . ILE A 1 181 ? -19.992 -11.129 -34.456 1.00 28.01 376 ILE A O 1
ATOM 1304 N N . ALA A 1 182 ? -18.952 -9.585 -33.173 1.00 24.56 377 ALA A N 1
ATOM 1305 C CA . ALA A 1 182 ? -19.415 -8.440 -33.962 1.00 25.22 377 ALA A CA 1
ATOM 1306 C C . ALA A 1 182 ? -18.448 -7.913 -34.998 1.00 26.07 377 ALA A C 1
ATOM 1307 O O . ALA A 1 182 ? -17.296 -7.610 -34.710 1.00 25.48 377 ALA A O 1
ATOM 1309 N N . GLN A 1 183 ? -18.913 -7.645 -36.202 1.00 26.76 378 GLN A N 1
ATOM 1310 C CA . GLN A 1 183 ? -18.020 -7.003 -37.184 1.00 27.50 378 GLN A CA 1
ATOM 1311 C C . GLN A 1 183 ? -17.865 -5.481 -37.045 1.00 26.43 378 GLN A C 1
ATOM 1312 O O . GLN A 1 183 ? -16.824 -4.922 -37.453 1.00 28.41 378 GLN A O 1
ATOM 1318 N N . ASP A 1 184 ? -18.854 -4.792 -36.471 1.00 26.45 379 ASP A N 1
ATOM 1319 C CA . ASP A 1 184 ? -18.850 -3.344 -36.288 1.00 24.19 379 ASP A CA 1
ATOM 1320 C C . ASP A 1 184 ? -19.817 -2.972 -35.130 1.00 22.30 379 ASP A C 1
ATOM 1321 O O . ASP A 1 184 ? -20.449 -3.875 -34.565 1.00 24.04 379 ASP A O 1
ATOM 1326 N N . ALA A 1 185 ? -19.832 -1.685 -34.785 1.00 24.73 380 ALA A N 1
ATOM 1327 C CA . ALA A 1 185 ? -20.590 -1.142 -33.630 1.00 24.47 380 ALA A CA 1
ATOM 1328 C C . ALA A 1 185 ? -22.092 -1.371 -33.821 1.00 26.97 380 ALA A C 1
ATOM 1329 O O . ALA A 1 185 ? -22.804 -1.778 -32.882 1.00 25.94 380 ALA A O 1
ATOM 1331 N N . GLN A 1 186 ? -22.536 -1.218 -35.069 1.00 28.86 381 GLN A N 1
ATOM 1332 C CA . GLN A 1 186 ? -23.967 -1.549 -35.365 1.00 27.16 381 GLN A CA 1
ATOM 1333 C C . GLN A 1 186 ? -24.312 -2.995 -35.036 1.00 25.99 381 GLN A C 1
ATOM 1334 O O . GLN A 1 186 ? -25.384 -3.265 -34.438 1.00 29.19 381 GLN A O 1
ATOM 1340 N N . GLN A 1 187 ? -23.440 -3.932 -35.412 1.00 24.68 382 GLN A N 1
ATOM 1341 C CA . GLN A 1 187 ? -23.644 -5.313 -35.108 1.00 23.20 382 GLN A CA 1
ATOM 1342 C C . GLN A 1 187 ? -23.573 -5.616 -33.611 1.00 22.97 382 GLN A C 1
ATOM 1343 O O . GLN A 1 187 ? -24.271 -6.489 -33.162 1.00 21.75 382 GLN A O 1
ATOM 1349 N N . VAL A 1 188 ? -22.716 -4.910 -32.839 1.00 21.16 383 VAL A N 1
ATOM 1350 C CA . VAL A 1 188 ? -22.785 -5.104 -31.388 1.00 19.52 383 VAL A CA 1
ATOM 1351 C C . VAL A 1 188 ? -24.174 -4.763 -30.846 1.00 20.80 383 VAL A C 1
ATOM 1352 O O . VAL A 1 188 ? -24.717 -5.495 -30.023 1.00 21.62 383 VAL A O 1
ATOM 1356 N N . VAL A 1 189 ? -24.713 -3.634 -31.286 1.00 21.78 384 VAL A N 1
ATOM 1357 C CA . VAL A 1 189 ? -26.054 -3.211 -30.832 1.00 23.19 384 VAL A CA 1
ATOM 1358 C C . VAL A 1 189 ? -27.118 -4.209 -31.331 1.00 24.53 384 VAL A C 1
ATOM 1359 O O . VAL A 1 189 ? -27.956 -4.600 -30.537 1.00 24.26 384 VAL A O 1
ATOM 1363 N N A ASP A 1 190 ? -27.052 -4.707 -32.580 0.50 26.13 385 ASP A N 1
ATOM 1364 N N B ASP A 1 190 ? -27.054 -4.540 -32.614 0.50 25.81 385 ASP A N 1
ATOM 1365 C CA A ASP A 1 190 ? -28.030 -5.754 -33.105 0.50 26.06 385 ASP A CA 1
ATOM 1366 C CA B ASP A 1 190 ? -27.992 -5.481 -33.229 0.50 26.51 385 ASP A CA 1
ATOM 1367 C C A ASP A 1 190 ? -28.025 -6.957 -32.231 0.50 25.55 385 ASP A C 1
ATOM 1368 C C B ASP A 1 190 ? -27.988 -6.854 -32.402 0.50 25.42 385 ASP A C 1
ATOM 1369 O O A ASP A 1 190 ? -29.051 -7.527 -31.847 0.50 23.77 385 ASP A O 1
ATOM 1370 O O B ASP A 1 190 ? -29.066 -7.356 -32.093 0.50 25.52 385 ASP A O 1
ATOM 1379 N N . ILE A 1 191 ? -26.809 -7.408 -31.979 1.00 23.46 386 ILE A N 1
ATOM 1380 C CA . ILE A 1 191 ? -26.647 -8.612 -31.230 1.00 24.38 386 ILE A CA 1
ATOM 1381 C C . ILE A 1 191 ? -27.210 -8.403 -29.799 1.00 22.58 386 ILE A C 1
ATOM 1382 O O . ILE A 1 191 ? -27.905 -9.314 -29.257 1.00 21.79 386 ILE A O 1
ATOM 1387 N N . TRP A 1 192 ? -26.894 -7.276 -29.170 1.00 22.62 387 TRP A N 1
ATOM 1388 C CA . TRP A 1 192 ? -27.388 -7.012 -27.833 1.00 20.25 387 TRP A CA 1
ATOM 1389 C C . TRP A 1 192 ? -28.924 -7.010 -27.840 1.00 19.59 387 TRP A C 1
ATOM 1390 O O . TRP A 1 192 ? -29.520 -7.638 -26.995 1.00 22.64 387 TRP A O 1
ATOM 1401 N N . LEU A 1 193 ? -29.520 -6.294 -28.787 1.00 23.93 388 LEU A N 1
ATOM 1402 C CA . LEU A 1 193 ? -30.986 -6.185 -28.743 1.00 21.78 388 LEU A CA 1
ATOM 1403 C C . LEU A 1 193 ? -31.652 -7.535 -28.944 1.00 23.42 388 LEU A C 1
ATOM 1404 O O . LEU A 1 193 ? -32.707 -7.820 -28.321 1.00 23.96 388 LEU A O 1
ATOM 1409 N N . ALA A 1 194 ? -31.045 -8.329 -29.817 1.00 23.17 389 ALA A N 1
ATOM 1410 C CA . ALA A 1 194 ? -31.516 -9.701 -30.017 1.00 24.84 389 ALA A CA 1
ATOM 1411 C C . ALA A 1 194 ? -31.381 -10.527 -28.753 1.00 23.02 389 ALA A C 1
ATOM 1412 O O . ALA A 1 194 ? -32.324 -11.137 -28.322 1.00 25.33 389 ALA A O 1
ATOM 1414 N N . CYS A 1 195 ? -30.216 -10.464 -28.069 1.00 25.44 390 CYS A N 1
ATOM 1415 C CA . CYS A 1 195 ? -30.059 -11.228 -26.823 1.00 24.20 390 CYS A CA 1
ATOM 1416 C C . CYS A 1 195 ? -31.102 -10.861 -25.773 1.00 24.96 390 CYS A C 1
ATOM 1417 O O . CYS A 1 195 ? -31.660 -11.712 -25.059 1.00 24.81 390 CYS A O 1
ATOM 1420 N N . LEU A 1 196 ? -31.396 -9.589 -25.697 1.00 21.43 391 LEU A N 1
ATOM 1421 C CA . LEU A 1 196 ? -32.289 -9.122 -24.658 1.00 21.93 391 LEU A CA 1
ATOM 1422 C C . LEU A 1 196 ? -33.684 -9.595 -24.977 1.00 23.33 391 LEU A C 1
ATOM 1423 O O . LEU A 1 196 ? -34.450 -9.806 -24.065 1.00 25.41 391 LEU A O 1
ATOM 1428 N N . ALA A 1 197 ? -33.967 -9.769 -26.273 1.00 21.43 392 ALA A N 1
ATOM 1429 C CA . ALA A 1 197 ? -35.300 -10.299 -26.672 1.00 23.36 392 ALA A CA 1
ATOM 1430 C C . ALA A 1 197 ? -35.415 -11.803 -26.673 1.00 26.25 392 ALA A C 1
ATOM 1431 O O . ALA A 1 197 ? -36.524 -12.317 -26.944 1.00 24.80 392 ALA A O 1
ATOM 1433 N N . GLU A 1 198 ? -34.337 -12.536 -26.396 1.00 24.78 393 GLU A N 1
ATOM 1434 C CA . GLU A 1 198 ? -34.250 -13.992 -26.623 1.00 22.96 393 GLU A CA 1
ATOM 1435 C C . GLU A 1 198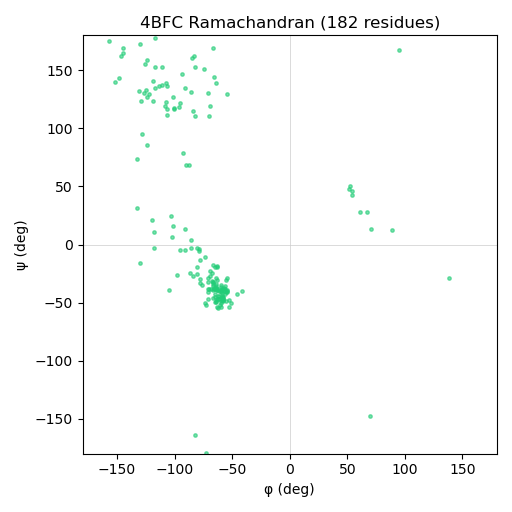 ? -33.682 -14.685 -25.369 1.00 26.01 393 GLU A C 1
ATOM 1436 O O . GLU A 1 198 ? -32.548 -15.146 -25.377 1.00 27.47 393 GLU A O 1
ATOM 1442 N N . PRO A 1 199 ? -34.496 -14.783 -24.300 1.00 27.81 394 PRO A N 1
ATOM 1443 C CA . PRO A 1 199 ? -34.098 -15.458 -23.057 1.00 29.61 394 PRO A CA 1
ATOM 1444 C C . PRO A 1 199 ? -33.624 -16.884 -23.320 1.00 34.00 394 PRO A C 1
ATOM 1445 O O . PRO A 1 199 ? -32.604 -17.293 -22.746 1.00 33.99 394 PRO A O 1
ATOM 1449 N N . GLU A 1 200 ? -34.284 -17.625 -24.230 1.00 32.87 395 GLU A N 1
ATOM 1450 C CA . GLU A 1 200 ? -33.802 -18.983 -24.577 1.00 37.27 395 GLU A CA 1
ATOM 1451 C C . GLU A 1 200 ? -32.407 -19.049 -25.255 1.00 35.90 395 GLU A C 1
ATOM 1452 O O . GLU A 1 200 ? -31.533 -19.810 -24.802 1.00 39.99 395 GLU A O 1
ATOM 1458 N N . ALA A 1 201 ? -32.175 -18.247 -26.294 1.00 35.86 396 ALA A N 1
ATOM 1459 C CA . ALA A 1 201 ? -30.840 -18.121 -26.909 1.00 39.21 396 ALA A CA 1
ATOM 1460 C C . ALA A 1 201 ? -29.759 -17.667 -25.923 1.00 39.00 396 ALA A C 1
ATOM 1461 O O . ALA A 1 201 ? -28.670 -18.241 -25.893 1.00 36.55 396 ALA A O 1
ATOM 1463 N N . THR A 1 202 ? -30.035 -16.649 -25.109 1.00 35.52 397 THR A N 1
ATOM 1464 C CA . THR A 1 202 ? -29.023 -16.203 -24.139 1.00 31.98 397 THR A CA 1
ATOM 1465 C C . THR A 1 202 ? -28.772 -17.305 -23.083 1.00 33.10 397 THR A C 1
ATOM 1466 O O . THR A 1 202 ? -27.631 -17.556 -22.721 1.00 31.59 397 THR A O 1
ATOM 1470 N N . GLU A 1 203 ? -29.821 -18.003 -22.650 1.00 30.54 398 GLU A N 1
ATOM 1471 C CA . GLU A 1 203 ? -29.653 -19.130 -21.722 1.00 34.24 398 GLU A CA 1
ATOM 1472 C C . GLU A 1 203 ? -28.745 -20.215 -22.319 1.00 35.14 398 GLU A C 1
ATOM 1473 O O . GLU A 1 203 ? -27.855 -20.716 -21.630 1.00 32.87 398 GLU A O 1
ATOM 1479 N N . GLN A 1 204 ? -28.965 -20.574 -23.585 1.00 34.75 399 GLN A N 1
ATOM 1480 C CA . GLN A 1 204 ? -28.091 -21.537 -24.295 1.00 38.74 399 GLN A CA 1
ATOM 1481 C C . GLN A 1 204 ? -26.641 -21.027 -24.474 1.00 38.73 399 GLN A C 1
ATOM 1482 O O . GLN A 1 204 ? -25.686 -21.804 -24.332 1.00 36.55 399 GLN A O 1
ATOM 1488 N N . LEU A 1 205 ? -26.467 -19.727 -24.737 1.00 31.70 400 LEU A N 1
ATOM 1489 C CA . LEU A 1 205 ? -25.097 -19.164 -24.854 1.00 32.32 400 LEU A CA 1
ATOM 1490 C C . LEU A 1 205 ? -24.310 -19.298 -23.525 1.00 28.54 400 LEU A C 1
ATOM 1491 O O . LEU A 1 205 ? -23.125 -19.721 -23.510 1.00 30.61 400 LEU A O 1
ATOM 1496 N N . VAL A 1 206 ? -24.969 -18.922 -22.420 1.00 30.40 401 VAL A N 1
ATOM 1497 C CA . VAL A 1 206 ? -24.364 -18.979 -21.080 1.00 31.24 401 VAL A CA 1
ATOM 1498 C C . VAL A 1 206 ? -24.036 -20.441 -20.735 1.00 31.93 401 VAL A C 1
ATOM 1499 O O . VAL A 1 206 ? -22.986 -20.733 -20.161 1.00 30.56 401 VAL A O 1
ATOM 1503 N N . ALA A 1 207 ? -24.925 -21.360 -21.125 1.00 34.43 402 ALA A N 1
ATOM 1504 C CA . ALA A 1 207 ? -24.670 -22.806 -20.996 1.00 33.89 402 ALA A CA 1
ATOM 1505 C C . ALA A 1 207 ? -23.410 -23.296 -21.743 1.00 35.07 402 ALA A C 1
ATOM 1506 O O . ALA A 1 207 ? -22.588 -24.003 -21.162 1.00 35.35 402 ALA A O 1
ATOM 1508 N N . GLN A 1 208 ? -23.244 -22.900 -23.005 1.00 32.07 403 GLN A N 1
ATOM 1509 C CA . GLN A 1 208 ? -22.107 -23.301 -23.791 1.00 32.30 403 GLN A CA 1
ATOM 1510 C C . GLN A 1 208 ? -20.828 -22.708 -23.217 1.00 31.16 403 GLN A C 1
ATOM 1511 O O . GLN A 1 208 ? -19.768 -23.353 -23.260 1.00 31.49 403 GLN A O 1
ATOM 1517 N N . ALA A 1 209 ? -20.904 -21.456 -22.726 1.00 25.05 404 ALA A N 1
ATOM 1518 C CA . ALA A 1 209 ? -19.753 -20.820 -22.065 1.00 27.77 404 ALA A CA 1
ATOM 1519 C C . ALA A 1 209 ? -19.290 -21.602 -20.847 1.00 31.13 404 ALA A C 1
ATOM 1520 O O . ALA A 1 209 ? -18.085 -21.909 -20.703 1.00 30.22 404 ALA A O 1
ATOM 1522 N N . HIS A 1 210 ? -20.243 -21.921 -19.975 1.00 39.23 405 HIS A N 1
ATOM 1523 C CA . HIS A 1 210 ? -19.970 -22.801 -18.831 1.00 42.66 405 HIS A CA 1
ATOM 1524 C C . HIS A 1 210 ? -19.386 -24.159 -19.132 1.00 43.02 405 HIS A C 1
ATOM 1525 O O . HIS A 1 210 ? -18.596 -24.669 -18.331 1.00 49.20 405 HIS A O 1
ATOM 1532 N N . LYS A 1 211 ? -19.713 -24.734 -20.287 1.00 44.61 406 LYS A N 1
ATOM 1533 C CA . LYS A 1 211 ? -19.047 -25.954 -20.762 1.00 42.42 406 LYS A CA 1
ATOM 1534 C C . LYS A 1 211 ? -17.553 -25.732 -21.021 1.00 43.07 406 LYS A C 1
ATOM 1535 O O . LYS A 1 211 ? -16.701 -26.467 -20.508 1.00 43.48 406 LYS A O 1
ATOM 1541 N N . VAL A 1 212 ? -17.234 -24.720 -21.827 1.00 37.93 407 VAL A N 1
ATOM 1542 C CA . VAL A 1 212 ? -15.854 -24.420 -22.153 1.00 36.74 407 VAL A CA 1
ATOM 1543 C C . VAL A 1 212 ? -15.124 -24.143 -20.841 1.00 37.39 407 VAL A C 1
ATOM 1544 O O . VAL A 1 212 ? -14.000 -24.598 -20.659 1.00 38.14 407 VAL A O 1
ATOM 1548 N N . LEU A 1 213 ? -15.767 -23.407 -19.927 1.00 38.14 408 LEU A N 1
ATOM 1549 C CA . LEU A 1 213 ? -15.091 -22.963 -18.706 1.00 38.26 408 LEU A CA 1
ATOM 1550 C C . LEU A 1 213 ? -14.730 -24.098 -17.790 1.00 43.42 408 LEU A C 1
ATOM 1551 O O . LEU A 1 213 ? -13.703 -24.038 -17.101 1.00 43.45 408 LEU A O 1
ATOM 1556 N N . GLN A 1 214 ? -15.549 -25.145 -17.796 1.00 46.02 409 GLN A N 1
ATOM 1557 C CA . GLN A 1 214 ? -15.332 -26.264 -16.882 1.00 52.71 409 GLN A CA 1
ATOM 1558 C C . GLN A 1 214 ? -14.146 -27.142 -17.272 1.00 58.26 409 GLN A C 1
ATOM 1559 O O . GLN A 1 214 ? -13.271 -27.414 -16.434 1.00 58.66 409 GLN A O 1
ATOM 1565 N N . ARG A 1 215 ? -14.105 -27.563 -18.534 1.00 55.10 410 ARG A N 1
ATOM 1566 C CA . ARG A 1 215 ? -13.022 -28.424 -19.023 1.00 54.37 410 ARG A CA 1
ATOM 1567 C C . ARG A 1 215 ? -11.640 -27.774 -18.858 1.00 57.57 410 ARG A C 1
ATOM 1568 O O . ARG A 1 215 ? -11.487 -26.550 -18.991 1.00 66.09 410 ARG A O 1
#

Secondary structure (DSSP, 8-state):
-HHHHHHHHHHHHHTTGGGSEEEEEEEE-TTHHHHHHHHHHHHHHH-TTEEEEEEES-GGGHHHHHHHHHHTT--EEEGGGT----TT-SEEE--SSS-HHHHHHH-SEEEE-SSSSSS-----THHHHHTT--EEE-S--GGGHHHHHHHHHTT-SEEPSSHHHHHHHHHHHHH-HHHHHHHHHHHHHHHH-

B-factor: mean 29.25, std 9.99, range [14.88, 67.82]

CATH classification: 3.40.50.2000

Solvent-accessible surface area: 8988 Å² total; per-residue (Å²): 83,73,76,50,83,135,52,5,68,100,19,66,135,126,27,179,4,133,106,26,41,1,0,0,0,0,6,0,40,57,59,0,0,58,68,0,0,88,13,0,10,78,85,1,88,97,55,109,96,3,0,0,0,0,13,6,118,73,55,164,39,22,96,93,0,39,93,19,0,77,120,40,130,4,73,15,24,28,50,72,121,71,50,36,5,71,93,46,0,7,0,0,0,0,8,31,151,65,27,36,62,0,1,2,35,7,12,75,2,0,0,1,0,2,0,11,18,131,103,20,1,9,33,53,0,53,48,0,3,69,32,74,7,12,1,1,3,0,38,62,26,99,102,57,78,102,49,0,48,83,2,61,106,48,112,1,10,48,46,0,116,75,8,103,68,0,1,92,20,1,45,37,14,34,79,83,103,145,46,23,129,104,18,34,50,20,5,74,116,11,50,159,185

Nearest PDB structures (foldseek):
  4bfc-assembly1_A  TM=1.005E+00  e=2.138E-39  Acinetobacter baumannii
  2xci-assembly1_A  TM=8.127E-01  e=1.934E-09  Aquifex aeolicus
  4f97-assembly1_B  TM=6.445E-01  e=3.009E-05  Streptomyces hygroscopicus subsp. limoneus
  6zmz-assembly1_AAA  TM=6.786E-01  e=3.360E-04  Thermoproteus uzoniensis
  6zj4-assembly1_AAA  TM=6.940E-01  e=7.660E-04  Thermoproteus uzoniensis